Protein AF-A0A1S3DMF4-F1 (afdb_monomer)

Nearest PDB structures (foldseek):
  1wjm-assembly1_A  TM=9.233E-01  e=9.583E-10  Homo sapiens
  1mph-assembly1_A  TM=9.014E-01  e=2.056E-09  Mus musculus
  2dhj-assembly1_A  TM=8.415E-01  e=3.442E-08  Homo sapiens
  4k2p-assembly4_D  TM=8.324E-01  e=1.564E-06  Homo sapiens
  1cun-assembly1_C  TM=9.665E-01  e=3.630E-03  Gallus gallus

InterPro domains:
  IPR001605 Pleckstrin homology domain, spectrin-type [PR00683] (145-164)
  IPR001605 Pleckstrin homology domain, spectrin-type [PR00683] (165-186)
  IPR001605 Pleckstrin homology domain, spectrin-type [PR00683] (205-222)
  IPR001605 Pleckstrin homology domain, spectrin-type [PR00683] (225-243)
  IPR001849 Pleckstrin homology domain [PS50003] (142-250)
  IPR001849 Pleckstrin homology domain [SM00233] (143-252)
  IPR002017 Spectrin repeat [PF00435] (2-74)
  IPR011993 PH-like domain superfamily [G3DSA:2.30.29.30] (141-251)
  IPR018159 Spectrin/alpha-actinin [cd00176] (1-89)
  IPR041681 Pleckstrin homology domain 9 [PF15410] (146-249)

Radius of gyration: 35.86 Å; Cα contacts (8 Å, |Δi|>4): 291; chains: 1; bounding box: 140×58×84 Å

pLDDT: mean 76.39, std 21.6, range [31.89, 96.94]

Organism: Diaphorina citri (NCBI:txid121845)

Secondary structure (DSSP, 8-state):
--HHHHHHHHHHHHHHHHHHHHHHHHHHHHHHHHHHHHHTT-TTHHHHHHHHHHHHHHHHHHHHHHHHHHHHHHHHHHHHHHHHHHHHHHHS--SSSSSSSTT------------PPP-----------TTS-SS-GGGS---SEEEEEEEEEEEETTTEEPS----EEEEEEEETTEEEEESSHHHHHTT-EEEEEEE-TT-EEEE-TT--SSSSEEEEE-TTS-EEEEE-SSHHHHHHHHHHHHHHHHS-GGGTT--HHHHHHHTS---------------------------

Structure (mmCIF, N/CA/C/O backbone):
data_AF-A0A1S3DMF4-F1
#
_entry.id   AF-A0A1S3DMF4-F1
#
loop_
_atom_site.group_PDB
_atom_site.id
_atom_site.type_symbol
_atom_site.label_atom_id
_atom_site.label_alt_id
_atom_site.label_comp_id
_atom_site.label_asym_id
_atom_site.label_entity_id
_atom_site.label_seq_id
_atom_site.pdbx_PDB_ins_code
_atom_site.Cartn_x
_atom_site.Cartn_y
_atom_site.Cartn_z
_atom_site.occupancy
_atom_site.B_iso_or_equiv
_atom_site.auth_seq_id
_atom_site.auth_comp_id
_atom_site.auth_asym_id
_atom_site.auth_atom_id
_atom_site.pdbx_PDB_model_num
ATOM 1 N N . GLU A 1 1 ? 7.267 -11.189 6.563 1.00 58.62 1 GLU A N 1
ATOM 2 C CA . GLU A 1 1 ? 7.524 -11.509 7.974 1.00 58.62 1 GLU A CA 1
ATOM 3 C C . GLU A 1 1 ? 8.488 -12.679 8.028 1.00 58.62 1 GLU A C 1
ATOM 5 O O . GLU A 1 1 ? 8.336 -13.618 7.250 1.00 58.62 1 GLU A O 1
ATOM 10 N N . THR A 1 2 ? 9.537 -12.578 8.835 1.00 81.56 2 THR A N 1
ATOM 11 C CA . THR A 1 2 ? 10.465 -13.693 9.081 1.00 81.56 2 THR A CA 1
ATOM 12 C C . THR A 1 2 ? 9.950 -14.567 10.231 1.00 81.56 2 THR A C 1
ATOM 14 O O . THR A 1 2 ? 9.180 -14.096 11.065 1.00 81.56 2 THR A O 1
ATOM 17 N N . VAL A 1 3 ? 10.365 -15.840 10.301 1.00 84.31 3 VAL A N 1
ATOM 18 C CA . VAL A 1 3 ? 9.982 -16.746 11.410 1.00 84.31 3 VAL A CA 1
ATOM 19 C C . VAL A 1 3 ? 10.318 -16.126 12.772 1.00 84.31 3 VAL A C 1
ATOM 21 O O . VAL A 1 3 ? 9.531 -16.239 13.708 1.00 84.31 3 VAL A O 1
ATOM 24 N N . ASP A 1 4 ? 11.442 -15.413 12.864 1.00 85.94 4 ASP A N 1
ATOM 25 C CA . ASP A 1 4 ? 11.886 -14.752 14.093 1.00 85.94 4 ASP A CA 1
ATOM 26 C C . ASP A 1 4 ? 10.975 -13.579 14.491 1.00 85.94 4 ASP A C 1
ATOM 28 O O . ASP A 1 4 ? 10.653 -13.412 15.668 1.00 85.94 4 ASP A O 1
ATOM 32 N N . GLU A 1 5 ? 10.508 -12.783 13.523 1.00 88.06 5 GLU A N 1
ATOM 33 C CA . GLU A 1 5 ? 9.544 -11.701 13.765 1.00 88.06 5 GLU A CA 1
ATOM 34 C C . GLU A 1 5 ? 8.220 -12.246 14.309 1.00 88.06 5 GLU A C 1
ATOM 36 O O . GLU A 1 5 ? 7.732 -11.757 15.330 1.00 88.06 5 GLU A O 1
ATOM 41 N N . VAL A 1 6 ? 7.669 -13.287 13.675 1.00 89.81 6 VAL A N 1
ATOM 42 C CA . VAL A 1 6 ? 6.402 -13.895 14.107 1.00 89.81 6 VAL A CA 1
ATOM 43 C C . VAL A 1 6 ? 6.566 -14.599 15.456 1.00 89.81 6 VAL A C 1
ATOM 45 O O . VAL A 1 6 ? 5.730 -14.428 16.340 1.00 89.81 6 VAL A O 1
ATOM 48 N N . SER A 1 7 ? 7.682 -15.299 15.682 1.00 88.25 7 SER A N 1
ATOM 49 C CA . SER A 1 7 ? 7.980 -15.928 16.975 1.00 88.25 7 SER A CA 1
ATOM 50 C C . SER A 1 7 ? 8.063 -14.907 18.113 1.00 88.25 7 SER A C 1
ATOM 52 O O . SER A 1 7 ? 7.559 -15.153 19.209 1.00 88.25 7 SER A O 1
ATOM 54 N N . ASN A 1 8 ? 8.643 -13.730 17.865 1.00 93.62 8 ASN A N 1
ATOM 55 C CA . ASN A 1 8 ? 8.680 -12.659 18.859 1.00 93.62 8 ASN A CA 1
ATOM 56 C C . ASN A 1 8 ? 7.278 -12.121 19.184 1.00 93.62 8 ASN A C 1
ATOM 58 O O . ASN A 1 8 ? 7.008 -11.773 20.334 1.00 93.62 8 ASN A O 1
ATOM 62 N N . LEU A 1 9 ? 6.379 -12.053 18.198 1.00 92.81 9 LEU A N 1
ATOM 63 C CA . LEU A 1 9 ? 4.985 -11.663 18.425 1.00 92.81 9 LEU A CA 1
ATOM 64 C C . LEU A 1 9 ? 4.213 -12.722 19.220 1.00 92.81 9 LEU A C 1
ATOM 66 O O . LEU A 1 9 ? 3.461 -12.349 20.121 1.00 92.81 9 LEU A O 1
ATOM 70 N N . VAL A 1 10 ? 4.439 -14.008 18.936 1.00 92.94 10 VAL A N 1
ATOM 71 C CA . VAL A 1 10 ? 3.883 -15.134 19.706 1.00 92.94 10 VAL A CA 1
ATOM 72 C C . VAL A 1 10 ? 4.320 -15.041 21.167 1.00 92.94 10 VAL A C 1
ATOM 74 O O . VAL A 1 10 ? 3.469 -14.999 22.048 1.00 92.94 10 VAL A O 1
ATOM 77 N N . LYS A 1 11 ? 5.621 -14.878 21.437 1.00 94.06 11 LYS A N 1
ATOM 78 C CA . LYS A 1 11 ? 6.144 -14.745 22.810 1.00 94.06 11 LYS A CA 1
ATOM 79 C C . LYS A 1 11 ? 5.530 -13.570 23.569 1.00 94.06 11 LYS A C 1
ATOM 81 O O . LYS A 1 11 ? 5.104 -13.731 24.707 1.00 94.06 11 LYS A O 1
ATOM 86 N N . LYS A 1 12 ? 5.421 -12.398 22.934 1.00 95.12 12 LYS A N 1
ATOM 87 C CA . LYS A 1 12 ? 4.755 -11.230 23.543 1.00 95.12 12 LYS A CA 1
ATOM 88 C C . LYS A 1 12 ? 3.285 -11.507 23.865 1.00 95.12 12 LYS A C 1
ATOM 90 O O . LYS A 1 12 ? 2.777 -11.028 24.874 1.00 95.12 12 LYS A O 1
ATOM 95 N N . HIS A 1 13 ? 2.592 -12.254 23.004 1.00 95.81 13 HIS A N 1
ATOM 96 C CA . HIS A 1 13 ? 1.205 -12.651 23.248 1.00 95.81 13 HIS A CA 1
ATOM 97 C C . HIS A 1 13 ? 1.101 -13.657 24.400 1.00 95.81 13 HIS A C 1
ATOM 99 O O . HIS A 1 13 ? 0.241 -13.497 25.255 1.00 95.81 13 HIS A O 1
ATOM 105 N N . GLU A 1 14 ? 2.014 -14.623 24.501 1.00 94.19 14 GLU A N 1
ATOM 106 C CA . GLU A 1 14 ? 2.084 -15.553 25.640 1.00 94.19 14 GLU A CA 1
ATOM 107 C C . GLU A 1 14 ? 2.363 -14.838 26.971 1.00 94.19 14 GLU A C 1
ATOM 109 O O . GLU A 1 14 ? 1.768 -15.169 27.996 1.00 94.19 14 GLU A O 1
ATOM 114 N N . GLU A 1 15 ? 3.256 -13.845 26.977 1.00 94.81 15 GLU A N 1
ATOM 115 C CA . GLU A 1 15 ? 3.511 -12.995 28.148 1.00 94.81 15 GLU A CA 1
ATOM 116 C C . GLU A 1 15 ? 2.248 -12.235 28.569 1.00 94.81 15 GLU A C 1
ATOM 118 O O . GLU A 1 15 ? 1.918 -12.180 29.757 1.00 94.81 15 GLU A O 1
ATOM 123 N N . PHE A 1 16 ? 1.501 -11.708 27.597 1.00 95.44 16 PHE A N 1
ATOM 124 C CA . PHE A 1 16 ? 0.211 -11.076 27.845 1.00 95.44 16 PHE A CA 1
ATOM 125 C C . PHE A 1 16 ? -0.833 -12.069 28.381 1.00 95.44 16 PHE A C 1
ATOM 127 O O . PHE A 1 16 ? -1.536 -11.738 29.333 1.00 95.44 16 PHE A O 1
ATOM 134 N N . GLU A 1 17 ? -0.914 -13.292 27.846 1.00 94.00 17 GLU A N 1
ATOM 135 C CA . GLU A 1 17 ? -1.825 -14.336 28.346 1.00 94.00 17 GLU A CA 1
ATOM 136 C C . GLU A 1 17 ? -1.496 -14.737 29.789 1.00 94.00 17 GLU A C 1
ATOM 138 O O . GLU A 1 17 ? -2.406 -14.903 30.602 1.00 94.00 17 GLU A O 1
ATOM 143 N N . LYS A 1 18 ? -0.209 -14.827 30.148 1.00 94.06 18 LYS A N 1
ATOM 144 C CA . LYS A 1 18 ? 0.215 -15.068 31.536 1.00 94.06 18 LYS A CA 1
ATOM 145 C C . LYS A 1 18 ? -0.213 -13.930 32.451 1.00 94.06 18 LYS A C 1
ATOM 147 O O . LYS A 1 18 ? -0.769 -14.184 33.517 1.00 94.06 18 LYS A O 1
ATOM 152 N N . LEU A 1 19 ? -0.007 -12.681 32.031 1.00 93.44 19 LEU A N 1
ATOM 153 C CA . LEU A 1 19 ? -0.466 -11.524 32.797 1.00 93.44 19 LEU A CA 1
ATOM 154 C C . LEU A 1 19 ? -1.993 -11.541 32.956 1.00 9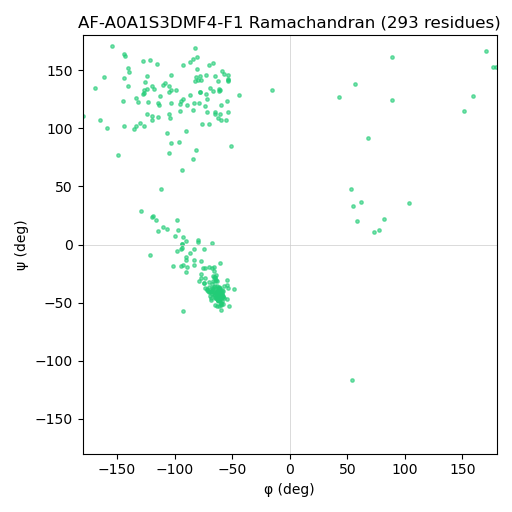3.44 19 LEU A C 1
ATOM 156 O O . LEU A 1 19 ? -2.497 -11.321 34.058 1.00 9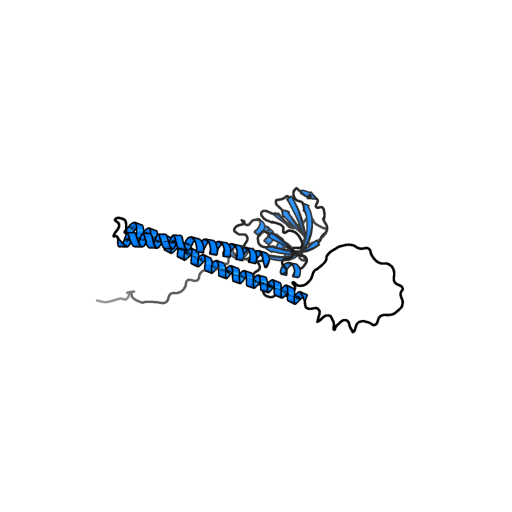3.44 19 LEU A O 1
ATOM 160 N N . LEU A 1 20 ? -2.726 -11.870 31.889 1.00 93.56 20 LEU A N 1
ATOM 161 C CA . LEU A 1 20 ? -4.177 -12.013 31.929 1.00 93.56 20 LEU A CA 1
ATOM 162 C C . LEU A 1 20 ? -4.582 -13.081 32.951 1.00 93.56 20 LEU A C 1
ATOM 164 O O . LEU A 1 20 ? -5.411 -12.791 33.810 1.00 93.56 20 LEU A O 1
ATOM 168 N N . ALA A 1 21 ? -3.956 -14.260 32.923 1.00 90.88 21 ALA A N 1
ATOM 169 C CA . ALA A 1 21 ? -4.215 -15.340 33.872 1.00 90.88 21 ALA A CA 1
ATOM 170 C C . ALA A 1 21 ? -3.954 -14.916 35.328 1.00 90.88 21 ALA A C 1
ATOM 172 O O . ALA A 1 21 ? -4.808 -15.134 36.180 1.00 90.88 21 ALA A O 1
ATOM 173 N N . THR A 1 22 ? -2.849 -14.217 35.616 1.00 92.12 22 THR A N 1
ATOM 174 C CA . THR A 1 22 ? -2.570 -13.729 36.986 1.00 92.12 22 THR A CA 1
ATOM 175 C C . THR A 1 22 ? -3.588 -12.705 37.491 1.00 92.12 22 THR A C 1
ATOM 177 O O . THR A 1 22 ? -3.799 -12.565 38.692 1.00 92.12 22 THR A O 1
ATOM 180 N N . GLN A 1 23 ? -4.239 -11.966 36.590 1.00 91.75 23 GLN A N 1
ATOM 181 C CA . GLN A 1 23 ? -5.300 -11.028 36.957 1.00 91.75 23 GLN A CA 1
ATOM 182 C C . GLN A 1 23 ? -6.664 -11.707 37.123 1.00 91.75 23 GLN A C 1
ATOM 184 O O . GLN A 1 23 ? -7.580 -11.084 37.656 1.00 91.75 23 GLN A O 1
ATOM 189 N N . GLU A 1 24 ? -6.820 -12.953 36.672 1.00 91.38 24 GLU A N 1
ATOM 190 C CA . GLU A 1 24 ? -8.101 -13.659 36.690 1.00 91.38 24 GLU A CA 1
ATOM 191 C C . GLU A 1 24 ? -8.600 -13.894 38.116 1.00 91.38 24 GLU A C 1
ATOM 193 O O . GLU A 1 24 ? -9.764 -13.638 38.404 1.00 91.38 24 GLU A O 1
ATOM 198 N N . GLU A 1 25 ? -7.703 -14.261 39.030 1.00 91.19 25 GLU A N 1
ATOM 199 C CA . GLU A 1 25 ? -8.026 -14.458 40.447 1.00 91.19 25 GLU A CA 1
ATOM 200 C C . GLU A 1 25 ? -8.637 -13.199 41.079 1.00 91.19 25 GLU A C 1
ATOM 202 O O . GLU A 1 25 ? -9.560 -13.288 41.884 1.00 91.19 25 GLU A O 1
ATOM 207 N N . LYS A 1 26 ? -8.188 -12.005 40.665 1.00 92.69 26 LYS A N 1
ATOM 208 C CA . LYS A 1 26 ? -8.737 -10.732 41.159 1.00 92.69 26 LYS A CA 1
ATOM 209 C C . LYS A 1 26 ? -10.155 -10.482 40.654 1.00 92.69 26 LYS A C 1
ATOM 211 O O . LYS A 1 26 ? -10.967 -9.926 41.388 1.00 92.69 26 LYS A O 1
ATOM 216 N N . VAL A 1 27 ? -10.448 -10.871 39.412 1.00 92.94 27 VAL A N 1
ATOM 217 C CA . VAL A 1 27 ? -11.796 -10.751 38.836 1.00 92.94 27 VAL A CA 1
ATOM 218 C C . VAL A 1 27 ? -12.744 -11.743 39.506 1.00 92.94 27 VAL A C 1
ATOM 220 O O . VAL A 1 27 ? -13.853 -11.356 39.855 1.00 92.94 27 VAL A O 1
ATOM 223 N N . ILE A 1 28 ? -12.288 -12.972 39.764 1.00 92.81 28 ILE A N 1
ATOM 224 C CA . ILE A 1 28 ? -13.060 -13.984 40.500 1.00 92.81 28 ILE A CA 1
ATOM 225 C C . ILE A 1 28 ? -13.346 -13.505 41.928 1.00 92.81 28 ILE A C 1
ATOM 227 O O . ILE A 1 28 ? -14.494 -13.512 42.354 1.00 92.81 28 ILE A O 1
ATOM 231 N N . ALA A 1 29 ? -12.341 -12.999 42.647 1.00 93.19 29 ALA A N 1
ATOM 232 C CA . ALA A 1 29 ? -12.537 -12.470 43.997 1.00 93.19 29 ALA A CA 1
ATOM 233 C C . ALA A 1 29 ? -13.515 -11.280 44.027 1.00 93.19 29 ALA A C 1
ATOM 235 O O . ALA A 1 29 ? -14.339 -11.170 44.937 1.00 93.19 29 ALA A O 1
ATOM 236 N N . LEU A 1 30 ? -13.453 -10.396 43.022 1.00 93.12 30 LEU A N 1
ATOM 237 C CA . LEU A 1 30 ? -14.414 -9.302 42.864 1.00 93.12 30 LEU A CA 1
ATOM 238 C C . LEU A 1 30 ? -15.830 -9.834 42.605 1.00 93.12 30 LEU A C 1
ATOM 240 O O . LEU A 1 30 ? -16.784 -9.309 43.178 1.00 93.12 30 LEU A O 1
ATOM 244 N N . GLN A 1 31 ? -15.952 -10.870 41.774 1.00 93.25 31 GLN A N 1
ATOM 245 C CA . GLN A 1 31 ? -17.218 -11.532 41.484 1.00 93.25 31 GLN A CA 1
ATOM 246 C C . GLN A 1 31 ? -17.826 -12.140 42.753 1.00 93.25 31 GLN A C 1
ATOM 248 O O . GLN A 1 31 ? -18.938 -11.780 43.120 1.00 93.25 31 GLN A O 1
ATOM 253 N N . GLU A 1 32 ? -17.064 -12.952 43.489 1.00 94.19 32 GLU A N 1
ATOM 254 C CA . GLU A 1 32 ? -17.514 -13.568 44.742 1.00 94.19 32 GLU A CA 1
ATOM 255 C C . GLU A 1 32 ? -17.919 -12.532 45.798 1.00 94.19 32 GLU A C 1
ATOM 257 O O . GLU A 1 32 ? -18.876 -12.731 46.549 1.00 94.19 32 GLU A O 1
ATOM 262 N N . HIS A 1 33 ? -17.183 -11.422 45.890 1.00 92.88 33 HIS A N 1
ATOM 263 C CA . HIS A 1 33 ? -17.526 -10.335 46.801 1.00 92.88 33 HIS A CA 1
ATOM 264 C C . HIS A 1 33 ? -18.822 -9.630 46.378 1.00 92.88 33 HIS A C 1
ATOM 266 O O . HIS A 1 33 ? -19.674 -9.350 47.222 1.00 92.88 33 HIS A O 1
ATOM 272 N N . GLY A 1 34 ? -18.996 -9.376 45.079 1.00 92.50 34 GLY A N 1
ATOM 273 C CA . GLY A 1 34 ? -20.235 -8.831 44.530 1.00 92.50 34 GLY A CA 1
ATOM 274 C C . GLY A 1 34 ? -21.432 -9.743 44.786 1.00 92.50 34 GLY A C 1
ATOM 275 O O . GLY A 1 34 ? -22.449 -9.279 45.296 1.00 92.50 34 GLY A O 1
ATOM 276 N N . ASP A 1 35 ? -21.284 -11.042 44.542 1.00 92.69 35 ASP A N 1
ATOM 277 C CA . ASP A 1 35 ? -22.336 -12.039 44.752 1.00 92.69 35 ASP A CA 1
ATOM 278 C C . ASP A 1 35 ? -22.750 -12.138 46.230 1.00 92.69 35 ASP A C 1
ATOM 280 O O . ASP A 1 35 ? -23.939 -12.235 46.540 1.00 92.69 35 ASP A O 1
ATOM 284 N N . LYS A 1 36 ? -21.797 -12.018 47.167 1.00 93.88 36 LYS A N 1
ATOM 285 C CA . LYS A 1 36 ? -22.094 -11.940 48.610 1.00 93.88 36 LYS A CA 1
ATOM 286 C C . LYS A 1 36 ? -22.936 -10.712 48.963 1.00 93.88 36 LYS A C 1
ATOM 288 O O . LYS A 1 36 ? -23.886 -10.840 49.732 1.00 93.88 36 LYS A O 1
ATOM 293 N N . LEU A 1 37 ? -22.618 -9.541 48.406 1.00 91.81 37 LEU A N 1
ATOM 294 C CA . LEU A 1 37 ? -23.396 -8.315 48.639 1.00 91.81 37 LEU A CA 1
ATOM 295 C C . LEU A 1 37 ? -24.814 -8.420 48.063 1.00 91.81 37 LEU A C 1
ATOM 297 O O . LEU A 1 37 ? -25.768 -7.946 48.682 1.00 91.81 37 LEU A O 1
ATOM 301 N N . LEU A 1 38 ? -24.962 -9.078 46.910 1.00 90.75 38 LEU A N 1
ATOM 302 C CA . LEU A 1 38 ? -26.267 -9.352 46.310 1.00 90.75 38 LEU A CA 1
ATOM 303 C C . LEU A 1 38 ? -27.092 -10.315 47.176 1.00 90.75 38 LEU A C 1
ATOM 305 O O . LEU A 1 38 ? -28.266 -10.053 47.430 1.00 90.75 38 LEU A O 1
ATOM 309 N N . ALA A 1 39 ? -26.477 -11.378 47.704 1.00 91.62 39 ALA A N 1
ATOM 310 C CA . ALA A 1 39 ? -27.141 -12.327 48.599 1.00 91.62 39 ALA A CA 1
ATOM 311 C C . ALA A 1 39 ? -27.585 -11.692 49.933 1.00 91.62 39 ALA A C 1
ATOM 313 O O . ALA A 1 39 ? -28.600 -12.086 50.504 1.00 91.62 39 ALA A O 1
ATOM 314 N N . GLN A 1 40 ? -26.854 -10.683 50.417 1.00 93.06 40 GLN A N 1
ATOM 315 C CA . GLN A 1 40 ? -27.186 -9.927 51.631 1.00 93.06 40 GLN A CA 1
ATOM 316 C C . GLN A 1 40 ? -28.272 -8.855 51.416 1.00 93.06 40 GLN A C 1
ATOM 318 O O . GLN A 1 40 ? -28.589 -8.128 52.354 1.00 93.06 40 GLN A O 1
ATOM 323 N N . ASN A 1 41 ? -28.863 -8.756 50.215 1.00 87.81 41 ASN A N 1
ATOM 324 C CA . ASN A 1 41 ? -29.836 -7.721 49.842 1.00 87.81 41 ASN A CA 1
ATOM 325 C C . ASN A 1 41 ? -29.324 -6.295 50.113 1.00 87.81 41 ASN A C 1
ATOM 327 O O . ASN A 1 41 ? -30.027 -5.460 50.685 1.00 87.81 41 ASN A O 1
ATOM 331 N N . HIS A 1 42 ? -28.089 -5.998 49.693 1.00 87.75 42 HIS A N 1
ATOM 332 C CA . HIS A 1 42 ? -27.519 -4.656 49.815 1.00 87.75 42 HIS A CA 1
ATOM 333 C C . HIS A 1 42 ? -28.440 -3.596 49.177 1.00 87.75 42 HIS A C 1
ATOM 335 O O . HIS A 1 42 ? -29.026 -3.834 48.117 1.00 87.75 42 HIS A O 1
ATOM 341 N N . PHE A 1 43 ? -28.541 -2.405 49.777 1.00 90.50 43 PHE A N 1
ATOM 342 C CA . PHE A 1 43 ? -29.425 -1.321 49.307 1.00 90.50 43 PHE A CA 1
ATOM 343 C C . PHE A 1 43 ? -29.188 -0.962 47.827 1.00 90.50 43 PHE A C 1
ATOM 345 O O . PHE A 1 43 ? -30.120 -0.694 47.074 1.00 90.50 43 PHE A O 1
ATOM 352 N N . GLU A 1 44 ? -27.931 -1.052 47.386 1.00 91.56 44 GLU A N 1
ATOM 353 C CA . GLU A 1 44 ? -27.509 -0.780 46.007 1.00 91.56 44 GLU A CA 1
ATOM 354 C C . GLU A 1 44 ? -27.361 -2.037 45.131 1.00 91.56 44 GLU A C 1
ATOM 356 O O . GLU A 1 44 ? -26.682 -2.000 44.105 1.00 91.56 44 GLU A O 1
ATOM 361 N N . SER A 1 45 ? -28.000 -3.158 45.490 1.00 91.56 45 SER A N 1
ATOM 362 C CA . SER A 1 45 ? -27.882 -4.440 44.768 1.00 91.56 45 SER A CA 1
ATOM 363 C C . SER A 1 45 ? -28.052 -4.312 43.247 1.00 91.56 45 SER A C 1
ATOM 365 O O . SER A 1 45 ? -27.310 -4.928 42.488 1.00 91.56 45 SER A O 1
ATOM 367 N N . LYS A 1 46 ? -28.971 -3.457 42.770 1.00 89.56 46 LYS A N 1
ATOM 368 C CA . LYS A 1 46 ? -29.167 -3.218 41.325 1.00 89.56 46 LYS A CA 1
ATOM 369 C C . LYS A 1 46 ? -27.925 -2.637 40.641 1.00 89.56 46 LYS A C 1
ATOM 371 O O . LYS A 1 46 ? -27.547 -3.098 39.567 1.00 89.56 46 LYS A O 1
ATOM 376 N N . LEU A 1 47 ? -27.295 -1.636 41.257 1.00 91.88 47 LEU A N 1
ATOM 377 C CA . LEU A 1 47 ? -26.106 -0.983 40.709 1.00 91.88 47 LEU A CA 1
ATOM 378 C C . LEU A 1 47 ? -24.892 -1.917 40.773 1.00 91.88 47 LEU A C 1
ATOM 380 O O . LEU A 1 47 ? -24.125 -1.992 39.813 1.00 91.88 47 LEU A O 1
ATOM 384 N N . ILE A 1 48 ? -24.754 -2.663 41.874 1.00 91.44 48 ILE A N 1
ATOM 385 C CA . ILE A 1 48 ? -23.692 -3.660 42.059 1.00 91.44 48 ILE A CA 1
ATOM 386 C C . ILE A 1 48 ? -23.790 -4.735 40.974 1.00 91.44 48 ILE A C 1
ATOM 388 O O . ILE A 1 48 ? -22.808 -4.968 40.276 1.00 91.44 48 ILE A O 1
ATOM 392 N N . ALA A 1 49 ? -24.973 -5.321 40.764 1.00 91.75 49 ALA A N 1
ATOM 393 C CA . ALA A 1 49 ? -25.191 -6.338 39.734 1.00 91.75 49 ALA A CA 1
ATOM 394 C C . ALA A 1 49 ? -24.870 -5.817 38.325 1.00 91.75 49 ALA A C 1
ATOM 396 O O . ALA A 1 49 ? -24.216 -6.504 37.541 1.00 91.75 49 ALA A O 1
ATOM 397 N N . GLN A 1 50 ? -25.276 -4.582 38.009 1.00 94.25 50 GLN A N 1
ATOM 398 C CA . GLN A 1 50 ? -24.980 -3.972 36.714 1.00 94.25 50 GLN A CA 1
ATOM 399 C C . GLN A 1 50 ? -23.469 -3.822 36.490 1.00 94.25 50 GLN A C 1
ATOM 401 O O . GLN A 1 50 ? -22.966 -4.192 35.430 1.00 94.25 50 GLN A O 1
ATOM 406 N N . ARG A 1 51 ? -22.736 -3.300 37.481 1.00 94.00 51 ARG A N 1
ATOM 407 C CA . ARG A 1 51 ? -21.278 -3.126 37.389 1.00 94.00 51 ARG A CA 1
ATOM 408 C C . ARG A 1 51 ? -20.541 -4.460 37.329 1.00 94.00 51 ARG A C 1
ATOM 410 O O . ARG A 1 51 ? -19.582 -4.574 36.571 1.00 94.00 51 ARG A O 1
ATOM 417 N N . LEU A 1 52 ? -20.999 -5.454 38.087 1.00 93.06 52 LEU A N 1
ATOM 418 C CA . LEU A 1 52 ? -20.440 -6.804 38.080 1.00 93.06 52 LEU A CA 1
ATOM 419 C C . LEU A 1 52 ? -20.544 -7.430 36.685 1.00 93.06 52 LEU A C 1
ATOM 421 O O . LEU A 1 52 ? -19.531 -7.837 36.122 1.00 93.06 52 LEU A O 1
ATOM 425 N N . ASN A 1 53 ? -21.749 -7.421 36.103 1.00 93.44 53 ASN A N 1
ATOM 426 C CA . ASN A 1 53 ? -21.994 -7.947 34.761 1.00 93.44 53 ASN A CA 1
ATOM 427 C C . ASN A 1 53 ? -21.145 -7.226 33.714 1.00 93.44 53 ASN A C 1
ATOM 429 O O . ASN A 1 53 ? -20.510 -7.871 32.893 1.00 93.44 53 ASN A O 1
ATOM 433 N N . GLU A 1 54 ? -21.040 -5.898 33.791 1.00 94.56 54 GLU A N 1
ATOM 434 C CA . GLU A 1 54 ? -20.229 -5.120 32.852 1.00 94.56 54 GLU A CA 1
ATOM 435 C C . GLU A 1 54 ? -18.734 -5.499 32.90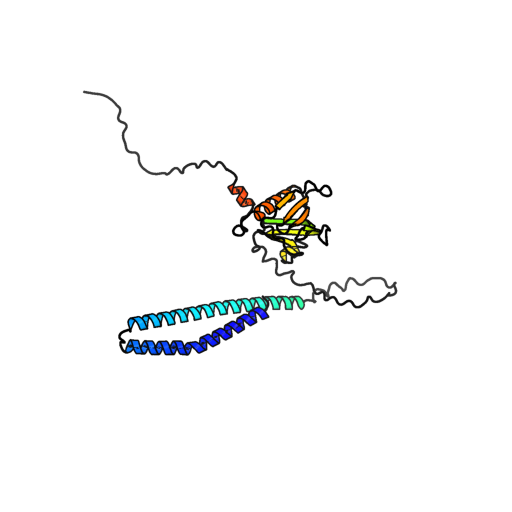7 1.00 94.56 54 GLU A C 1
ATOM 437 O O . GLU A 1 54 ? -18.050 -5.538 31.881 1.00 94.56 54 GLU A O 1
ATOM 442 N N . VAL A 1 55 ? -18.203 -5.783 34.101 1.00 94.25 55 VAL A N 1
ATOM 443 C CA . VAL A 1 55 ? -16.819 -6.252 34.278 1.00 94.25 55 VAL A CA 1
ATOM 444 C C . VAL A 1 55 ? -16.648 -7.668 33.728 1.00 94.25 55 VAL A C 1
ATOM 446 O O . VAL A 1 55 ? -15.669 -7.926 33.023 1.00 94.25 55 VAL A O 1
ATOM 449 N N . ILE A 1 56 ? -17.596 -8.564 34.009 1.00 92.69 56 ILE A N 1
ATOM 450 C CA . ILE A 1 56 ? -17.586 -9.950 33.525 1.00 92.69 56 ILE A CA 1
ATOM 451 C C . ILE A 1 56 ? -17.661 -9.980 31.993 1.00 92.69 56 ILE A C 1
ATOM 453 O O . ILE A 1 56 ? -16.824 -10.617 31.355 1.00 92.69 56 ILE A O 1
ATOM 457 N N . ASP A 1 57 ? -18.576 -9.226 31.389 1.00 94.31 57 ASP A N 1
ATOM 458 C CA . ASP A 1 57 ? -18.762 -9.163 29.938 1.00 94.31 57 ASP A CA 1
ATOM 459 C C . ASP A 1 57 ? -17.505 -8.650 29.233 1.00 94.31 57 ASP A C 1
ATOM 461 O O . ASP A 1 57 ? -17.005 -9.275 28.292 1.00 94.31 57 ASP A O 1
ATOM 465 N N . ARG A 1 58 ? -16.918 -7.550 29.729 1.00 94.38 58 ARG A N 1
ATOM 466 C CA . ARG A 1 58 ? -15.631 -7.050 29.216 1.00 94.38 58 ARG A CA 1
ATOM 467 C C . ARG A 1 58 ? -14.536 -8.101 29.343 1.00 94.38 58 ARG A C 1
ATOM 469 O O . ARG A 1 58 ? -13.718 -8.249 28.435 1.00 94.38 58 ARG A O 1
ATOM 476 N N . ARG A 1 59 ? -14.504 -8.846 30.451 1.00 92.94 59 ARG A N 1
ATOM 477 C CA . ARG A 1 59 ? -13.506 -9.897 30.667 1.00 92.94 59 ARG A CA 1
ATOM 478 C C . ARG A 1 59 ? -13.667 -11.042 29.670 1.00 92.94 59 ARG A C 1
ATOM 480 O O . ARG A 1 59 ? -12.668 -11.504 29.117 1.00 92.94 59 ARG A O 1
ATOM 487 N N . VAL A 1 60 ? -14.900 -11.462 29.398 1.00 93.06 60 VAL A N 1
ATOM 488 C CA . VAL A 1 60 ? -15.218 -12.477 28.385 1.00 93.06 60 VAL A CA 1
ATOM 489 C C . VAL A 1 60 ? -14.778 -12.011 26.997 1.00 93.06 60 VAL A C 1
ATOM 491 O O . VAL A 1 60 ? -14.102 -12.762 26.293 1.00 93.06 60 VAL A O 1
ATOM 494 N N . GLN A 1 61 ? -15.066 -10.761 26.626 1.00 94.81 61 GLN A N 1
ATOM 495 C CA . GLN A 1 61 ? -14.631 -10.189 25.346 1.00 94.81 61 GLN A CA 1
ATOM 496 C C . GLN A 1 61 ? -13.105 -10.180 25.207 1.00 94.81 61 GLN A C 1
ATOM 498 O O . GLN A 1 61 ? -12.576 -10.598 24.177 1.00 94.81 61 GLN A O 1
ATOM 503 N N . VAL A 1 62 ? -12.374 -9.765 26.249 1.00 95.00 62 VAL A N 1
ATOM 504 C CA . VAL A 1 62 ? -10.902 -9.791 26.240 1.00 95.00 62 VAL A CA 1
ATOM 505 C C . VAL A 1 62 ? -10.384 -11.214 26.028 1.00 95.00 62 VAL A C 1
ATOM 507 O O . VAL A 1 62 ? -9.499 -11.413 25.197 1.00 95.00 62 VAL A O 1
ATOM 510 N N . LYS A 1 63 ? -10.957 -12.220 26.705 1.00 93.25 63 LYS A N 1
ATOM 511 C CA . LYS A 1 63 ? -10.580 -13.630 26.503 1.00 93.25 63 LYS A CA 1
ATOM 512 C C . LYS A 1 63 ? -10.840 -14.096 25.069 1.00 93.25 63 LYS A C 1
ATOM 514 O O . LYS A 1 63 ? -9.966 -14.719 24.473 1.00 93.25 63 LYS A O 1
ATOM 519 N N . GLN A 1 64 ? -11.993 -13.760 24.490 1.00 94.38 64 GLN A N 1
ATOM 520 C CA . GLN A 1 64 ? -12.312 -14.106 23.099 1.00 94.38 64 GLN A CA 1
ATOM 521 C C . GLN A 1 64 ? -11.315 -13.480 22.115 1.00 94.38 64 GLN A C 1
ATOM 523 O O . GLN A 1 64 ? -10.800 -14.167 21.233 1.00 94.38 64 GLN A O 1
ATOM 528 N N . LEU A 1 65 ? -10.974 -12.201 22.299 1.00 94.50 65 LEU A N 1
ATOM 529 C CA . LEU A 1 65 ? -9.975 -11.519 21.474 1.00 94.50 65 LEU A CA 1
ATOM 530 C C . LEU A 1 65 ? -8.582 -12.149 21.606 1.00 94.50 65 LEU A C 1
ATOM 532 O O . LEU A 1 65 ? -7.859 -12.225 20.612 1.00 94.50 65 LEU A O 1
ATOM 536 N N . CYS A 1 66 ? -8.214 -12.637 22.796 1.00 94.06 66 CYS A N 1
ATOM 537 C CA . CYS A 1 66 ? -6.958 -13.364 22.992 1.00 94.06 66 CYS A CA 1
ATOM 538 C C . CYS A 1 66 ? -6.921 -14.658 22.185 1.00 94.06 66 CYS A C 1
ATOM 540 O O . CYS A 1 66 ? -5.934 -14.901 21.497 1.00 94.06 66 CYS A O 1
ATOM 542 N N . VAL A 1 67 ? -8.005 -15.441 22.208 1.00 94.75 67 VAL A N 1
ATOM 543 C CA . VAL A 1 67 ? -8.115 -16.693 21.441 1.00 94.75 67 VAL A CA 1
ATOM 544 C C . VAL A 1 67 ? -7.987 -16.427 19.943 1.00 94.75 67 VAL A C 1
ATOM 546 O O . VAL A 1 67 ? -7.177 -17.065 19.275 1.00 94.75 67 VAL A O 1
ATOM 549 N N . VAL A 1 68 ? -8.721 -15.441 19.419 1.00 95.44 68 VAL A N 1
ATOM 550 C CA . VAL A 1 68 ? -8.653 -15.074 17.993 1.00 95.44 68 VAL A CA 1
ATOM 551 C C . VAL A 1 68 ? -7.250 -14.597 17.618 1.00 95.44 68 VAL A C 1
ATOM 553 O O . VAL A 1 68 ? -6.720 -14.962 16.568 1.00 95.44 68 VAL A O 1
ATOM 556 N N . ARG A 1 69 ? -6.622 -13.777 18.467 1.00 95.69 69 ARG A N 1
ATOM 557 C CA . ARG A 1 69 ? -5.261 -13.291 18.228 1.00 95.69 69 ARG A CA 1
ATOM 558 C C . ARG A 1 69 ? -4.240 -14.427 18.254 1.00 95.69 69 ARG A C 1
ATOM 560 O O . ARG A 1 69 ? -3.360 -14.432 17.400 1.00 95.69 69 ARG A O 1
ATOM 567 N N . LYS A 1 70 ? -4.372 -15.374 19.184 1.00 94.38 70 LYS A N 1
ATOM 568 C CA . LYS A 1 70 ? -3.520 -16.562 19.283 1.00 94.38 70 LYS A CA 1
ATOM 569 C C . LYS A 1 70 ? -3.603 -17.411 18.020 1.00 94.38 70 LYS A C 1
ATOM 571 O O . LYS A 1 70 ? -2.575 -17.646 17.405 1.00 94.38 70 LYS A O 1
ATOM 576 N N . GLN A 1 71 ? -4.815 -17.739 17.571 1.00 95.31 71 GLN A N 1
ATOM 577 C CA . GLN A 1 71 ? -5.031 -18.484 16.325 1.00 95.31 71 GLN A CA 1
ATOM 578 C C . GLN A 1 71 ? -4.359 -17.800 15.128 1.00 95.31 71 GLN A C 1
ATOM 580 O O . GLN A 1 71 ? -3.610 -18.431 14.394 1.00 95.31 71 GLN A O 1
ATOM 585 N N . ARG A 1 72 ? -4.531 -16.479 14.982 1.00 94.12 72 ARG A N 1
ATOM 586 C CA . ARG A 1 72 ? -3.875 -15.720 13.904 1.00 94.12 72 ARG A CA 1
ATOM 587 C C . ARG A 1 72 ? -2.348 -15.758 13.983 1.00 94.12 72 ARG A C 1
ATOM 589 O O . ARG A 1 72 ? -1.691 -15.751 12.946 1.00 94.12 72 ARG A O 1
ATOM 596 N N . LEU A 1 73 ? -1.784 -15.733 15.189 1.00 92.75 73 LEU A N 1
ATOM 597 C CA . LEU A 1 73 ? -0.338 -15.814 15.392 1.00 92.75 73 LEU A CA 1
ATOM 598 C C . LEU A 1 73 ? 0.193 -17.223 15.106 1.00 92.75 73 LEU A C 1
ATOM 600 O O . LEU A 1 73 ? 1.257 -17.337 14.503 1.00 92.75 73 LEU A O 1
ATOM 604 N N . ASP A 1 74 ? -0.553 -18.263 15.473 1.00 90.00 74 ASP A N 1
ATOM 605 C CA . ASP A 1 74 ? -0.221 -19.657 15.173 1.00 90.00 74 ASP A CA 1
ATOM 606 C C . ASP A 1 74 ? -0.259 -19.916 13.658 1.00 90.00 74 ASP A C 1
ATOM 608 O O . ASP A 1 74 ? 0.696 -20.462 13.105 1.00 90.00 74 ASP A O 1
ATOM 612 N N . ASP A 1 75 ? -1.295 -19.432 12.964 1.00 92.12 75 ASP A N 1
ATOM 613 C CA . ASP A 1 75 ? -1.413 -19.512 11.502 1.00 92.12 75 ASP A CA 1
ATOM 614 C C . ASP A 1 75 ? -0.262 -18.773 10.804 1.00 92.12 75 ASP A C 1
ATOM 616 O O . ASP A 1 75 ? 0.369 -19.296 9.879 1.00 92.12 75 ASP A O 1
ATOM 620 N N . ALA A 1 76 ? 0.057 -17.559 11.269 1.00 91.75 76 ALA A N 1
ATOM 621 C CA . ALA A 1 76 ? 1.175 -16.779 10.746 1.00 91.75 76 ALA A CA 1
ATOM 622 C C . ALA A 1 76 ? 2.520 -17.480 10.990 1.00 91.75 76 ALA A C 1
ATOM 624 O O . ALA A 1 76 ? 3.395 -17.464 10.119 1.00 91.75 76 ALA A O 1
ATOM 625 N N . LEU A 1 77 ? 2.693 -18.116 12.153 1.00 90.06 77 LEU A N 1
ATOM 626 C CA . LEU A 1 77 ? 3.914 -18.837 12.497 1.00 90.06 77 LEU A CA 1
ATOM 627 C C . LEU A 1 77 ? 4.068 -20.082 11.624 1.00 90.06 77 LEU A C 1
ATOM 629 O O . LEU A 1 77 ? 5.148 -20.303 11.076 1.00 90.06 77 LEU A O 1
ATOM 633 N N . LEU A 1 78 ? 2.994 -20.855 11.455 1.00 90.12 78 LEU A N 1
ATOM 634 C CA . LEU A 1 78 ? 2.965 -22.035 10.597 1.00 90.12 78 LEU A CA 1
ATOM 635 C C . LEU A 1 78 ? 3.295 -21.664 9.150 1.00 90.12 78 LEU A C 1
ATOM 637 O O . LEU A 1 78 ? 4.134 -22.306 8.517 1.00 90.12 78 LEU A O 1
ATOM 641 N N . TYR A 1 79 ? 2.700 -20.585 8.642 1.00 89.38 79 TYR A N 1
ATOM 642 C CA . TYR A 1 79 ? 2.999 -20.081 7.307 1.00 89.38 79 TYR A CA 1
ATOM 643 C C . TYR A 1 79 ? 4.465 -19.645 7.173 1.00 89.38 79 TYR A C 1
ATOM 645 O O . TYR A 1 79 ? 5.144 -20.023 6.217 1.00 89.38 79 TYR A O 1
ATOM 653 N N . ALA A 1 80 ? 4.994 -18.892 8.141 1.00 88.50 80 ALA A N 1
ATOM 654 C CA . ALA A 1 80 ? 6.388 -18.462 8.122 1.00 88.50 80 ALA A CA 1
ATOM 655 C C . ALA A 1 80 ? 7.361 -19.656 8.166 1.00 88.50 80 ALA A C 1
ATOM 657 O O . ALA A 1 80 ? 8.364 -19.660 7.444 1.00 88.50 80 ALA A O 1
ATOM 658 N N . GLN A 1 81 ? 7.062 -20.679 8.975 1.00 85.94 81 GLN A N 1
ATOM 659 C CA . GLN A 1 81 ? 7.829 -21.926 9.042 1.00 85.94 81 GLN A CA 1
ATOM 660 C C . GLN A 1 81 ? 7.771 -22.684 7.717 1.00 85.94 81 GLN A C 1
ATOM 662 O O . GLN A 1 81 ? 8.814 -23.044 7.185 1.00 85.94 81 GLN A O 1
ATOM 667 N N . PHE A 1 82 ? 6.588 -22.828 7.123 1.00 86.88 82 PHE A N 1
ATOM 668 C CA . PHE A 1 82 ? 6.420 -23.460 5.817 1.00 86.88 82 PHE A CA 1
ATOM 669 C C . PHE A 1 82 ? 7.241 -22.762 4.722 1.00 86.88 82 PHE A C 1
ATOM 671 O O . PHE A 1 82 ? 7.937 -23.412 3.943 1.00 86.88 82 PHE A O 1
ATOM 678 N N . VAL A 1 83 ? 7.233 -21.425 4.693 1.00 84.38 83 VAL A N 1
ATOM 679 C CA . VAL A 1 83 ? 8.044 -20.639 3.749 1.00 84.38 83 VAL A CA 1
ATOM 680 C C . VAL A 1 83 ? 9.543 -20.870 3.967 1.00 84.38 83 VAL A C 1
ATOM 682 O O . VAL A 1 83 ? 10.293 -21.004 2.994 1.00 84.38 83 VAL A O 1
ATOM 685 N N . ARG A 1 84 ? 9.995 -20.939 5.225 1.00 85.81 84 ARG A N 1
ATOM 686 C CA . ARG A 1 84 ? 11.386 -21.277 5.559 1.00 85.81 84 ARG A CA 1
ATOM 687 C C . ARG A 1 84 ? 11.731 -22.694 5.102 1.00 85.81 84 ARG A C 1
ATOM 689 O O . ARG A 1 84 ? 12.760 -22.874 4.460 1.00 85.81 84 ARG A O 1
ATOM 696 N N . ASP A 1 85 ? 10.880 -23.671 5.378 1.00 81.25 85 ASP A N 1
ATOM 697 C CA . ASP A 1 85 ? 11.136 -25.079 5.077 1.00 81.25 85 ASP A CA 1
ATOM 698 C C . ASP A 1 85 ? 11.161 -25.324 3.557 1.00 81.25 85 ASP A C 1
ATOM 700 O O . ASP A 1 85 ? 12.037 -26.028 3.055 1.00 81.25 85 ASP A O 1
ATOM 704 N N . ILE A 1 86 ? 10.302 -24.648 2.779 1.00 77.19 86 ILE A N 1
ATOM 705 C CA . ILE A 1 86 ? 10.414 -24.606 1.309 1.00 77.19 86 ILE A CA 1
ATOM 706 C C . ILE A 1 86 ? 11.766 -24.030 0.884 1.00 77.19 86 ILE A C 1
ATOM 708 O O . ILE A 1 86 ? 12.425 -24.572 -0.012 1.00 77.19 86 ILE A O 1
ATOM 712 N N . ALA A 1 87 ? 12.195 -22.929 1.504 1.00 74.81 87 ALA A N 1
ATOM 713 C CA . ALA A 1 87 ? 13.483 -22.325 1.194 1.00 74.81 87 ALA A CA 1
ATOM 714 C C . ALA A 1 87 ? 14.646 -23.286 1.514 1.00 74.81 87 ALA A C 1
ATOM 716 O O . ALA A 1 87 ? 15.572 -23.397 0.709 1.00 74.81 87 ALA A O 1
ATOM 717 N N . GLU A 1 88 ? 14.583 -24.038 2.614 1.00 74.38 88 GLU A N 1
ATOM 718 C CA . GLU A 1 88 ? 15.577 -25.055 2.974 1.00 74.38 88 GLU A CA 1
ATOM 719 C C . GLU A 1 88 ? 15.562 -26.257 2.021 1.00 74.38 88 GLU A C 1
ATOM 721 O O . GLU A 1 88 ? 16.605 -26.614 1.474 1.00 74.38 88 GLU A O 1
ATOM 726 N N . VAL A 1 89 ? 14.400 -26.832 1.708 1.00 69.12 89 VAL A N 1
ATOM 727 C CA . VAL A 1 89 ? 14.287 -27.953 0.756 1.00 69.12 89 VAL A CA 1
ATOM 728 C C . VAL A 1 89 ? 14.774 -27.550 -0.640 1.00 69.12 89 VAL A C 1
ATOM 730 O O . VAL A 1 89 ? 15.469 -28.318 -1.311 1.00 69.12 89 VAL A O 1
ATOM 733 N N . SER A 1 90 ? 14.484 -26.321 -1.076 1.00 62.66 90 SER A N 1
ATOM 734 C CA . SER A 1 90 ? 14.991 -25.790 -2.348 1.00 62.66 90 SER A CA 1
ATOM 735 C C . SER A 1 90 ? 16.517 -25.625 -2.358 1.00 62.66 90 SER A C 1
ATOM 737 O O . SER A 1 90 ? 17.151 -25.757 -3.405 1.00 62.66 90 SER A O 1
ATOM 739 N N . ARG A 1 91 ? 17.122 -25.412 -1.184 1.00 59.22 91 ARG A N 1
ATOM 740 C CA . ARG A 1 91 ? 18.571 -25.304 -0.991 1.00 59.22 91 ARG A CA 1
ATOM 741 C C . ARG A 1 91 ? 19.266 -26.669 -1.007 1.00 59.22 91 ARG A C 1
ATOM 743 O O . ARG A 1 91 ? 20.418 -26.745 -1.426 1.00 59.22 91 ARG A O 1
ATOM 750 N N . VAL A 1 92 ? 18.572 -27.735 -0.596 1.00 57.41 92 VAL A N 1
ATOM 751 C CA . VAL A 1 92 ? 19.109 -29.109 -0.482 1.00 57.41 92 VAL A CA 1
ATOM 752 C C . VAL A 1 92 ? 18.888 -29.951 -1.756 1.00 57.41 92 VAL A C 1
ATOM 754 O O . VAL A 1 92 ? 19.274 -31.115 -1.805 1.00 57.41 92 VAL A O 1
ATOM 757 N N . ARG A 1 93 ? 18.383 -29.382 -2.864 1.00 44.84 93 ARG A N 1
ATOM 758 C CA . ARG A 1 93 ? 18.392 -30.062 -4.180 1.00 44.84 93 ARG A CA 1
ATOM 759 C C . ARG A 1 93 ? 19.581 -29.664 -5.077 1.00 44.84 93 ARG A C 1
ATOM 761 O O . ARG A 1 93 ? 19.411 -28.851 -5.984 1.00 44.84 93 ARG A O 1
ATOM 768 N N . PRO A 1 94 ? 20.735 -30.351 -4.970 1.00 50.16 94 PRO A N 1
ATOM 769 C CA . PRO A 1 94 ? 21.669 -30.515 -6.078 1.00 50.16 94 PRO A CA 1
ATOM 770 C C . PRO A 1 94 ? 21.724 -31.977 -6.560 1.00 50.16 94 PRO A C 1
ATOM 772 O O . PRO A 1 94 ? 22.805 -32.522 -6.737 1.00 50.16 94 PRO A O 1
ATOM 775 N N . VAL A 1 95 ? 20.579 -32.635 -6.787 1.00 48.59 95 VAL A N 1
ATOM 776 C CA . VAL A 1 95 ? 20.572 -34.015 -7.336 1.00 48.59 95 VAL A CA 1
ATOM 777 C C . VAL A 1 95 ? 20.256 -34.054 -8.841 1.00 48.59 95 VAL A C 1
ATOM 779 O O . VAL A 1 95 ? 20.643 -34.991 -9.528 1.00 48.59 95 VAL A O 1
ATOM 782 N N . ILE A 1 96 ? 19.663 -33.001 -9.421 1.00 47.25 96 ILE A N 1
ATOM 783 C CA . ILE A 1 96 ? 19.313 -32.984 -10.862 1.00 47.25 96 ILE A CA 1
ATOM 784 C C . ILE A 1 96 ? 20.449 -32.422 -11.747 1.00 47.25 96 ILE A C 1
ATOM 786 O O . ILE A 1 96 ? 20.460 -32.615 -12.960 1.00 47.25 96 ILE A O 1
ATOM 790 N N . SER A 1 97 ? 21.468 -31.780 -11.169 1.00 44.88 97 SER A N 1
ATOM 791 C CA . SER A 1 97 ? 22.616 -31.256 -11.928 1.00 44.88 97 SER A CA 1
ATOM 792 C C . SER A 1 97 ? 23.742 -32.273 -12.159 1.00 44.88 97 SER A C 1
ATOM 794 O O . SER A 1 97 ? 24.654 -31.982 -12.935 1.00 44.88 97 SER A O 1
ATOM 796 N N . TYR A 1 98 ? 23.684 -33.465 -11.550 1.00 43.94 98 TYR A N 1
ATOM 797 C CA . TYR A 1 98 ? 24.747 -34.470 -11.684 1.00 43.94 98 TYR A CA 1
ATOM 798 C C . TYR A 1 98 ? 24.638 -35.337 -12.952 1.00 43.94 98 TYR A C 1
ATOM 800 O O . TYR A 1 98 ? 25.637 -35.898 -13.385 1.00 43.94 98 TYR A O 1
ATOM 808 N N . LEU A 1 99 ? 23.477 -35.384 -13.617 1.00 45.06 99 LEU A N 1
ATOM 809 C CA . LEU A 1 99 ? 23.295 -36.199 -14.831 1.00 45.06 99 LEU A CA 1
ATOM 810 C C . LEU A 1 99 ? 23.643 -35.475 -16.142 1.00 45.06 99 LEU A C 1
ATOM 812 O O . LEU A 1 99 ? 23.931 -36.130 -17.133 1.00 45.06 99 LEU A O 1
ATOM 816 N N . LYS A 1 100 ? 23.692 -34.135 -16.165 1.00 44.03 100 LYS A N 1
ATOM 817 C CA . LYS A 1 100 ? 23.985 -33.366 -17.397 1.00 44.03 100 LYS A CA 1
ATOM 818 C C . LYS A 1 100 ? 25.454 -32.980 -17.597 1.00 44.03 100 LYS A C 1
ATOM 820 O O . LYS A 1 100 ? 25.786 -32.390 -18.619 1.00 44.03 100 LYS A O 1
ATOM 825 N N . ARG A 1 101 ? 26.348 -33.275 -16.643 1.00 44.31 101 ARG A N 1
ATOM 826 C CA . ARG A 1 101 ? 27.783 -32.936 -16.762 1.00 44.31 101 ARG A CA 1
ATOM 827 C C . ARG A 1 101 ? 28.640 -34.078 -17.323 1.00 44.31 101 ARG A C 1
ATOM 829 O O . ARG A 1 101 ? 29.725 -33.801 -17.824 1.00 44.31 101 ARG A O 1
ATOM 836 N N . ALA A 1 102 ? 28.159 -35.321 -17.294 1.00 45.88 102 ALA A N 1
ATOM 837 C CA . ALA A 1 102 ? 28.927 -36.473 -17.771 1.00 45.88 102 ALA A CA 1
ATOM 838 C C . ALA A 1 102 ? 29.120 -36.505 -19.304 1.00 45.88 102 ALA A C 1
ATOM 840 O O . ALA A 1 102 ? 30.062 -37.131 -19.775 1.00 45.88 102 ALA A O 1
ATOM 841 N N . GLU A 1 103 ? 28.303 -35.787 -20.085 1.00 47.06 103 GLU A N 1
A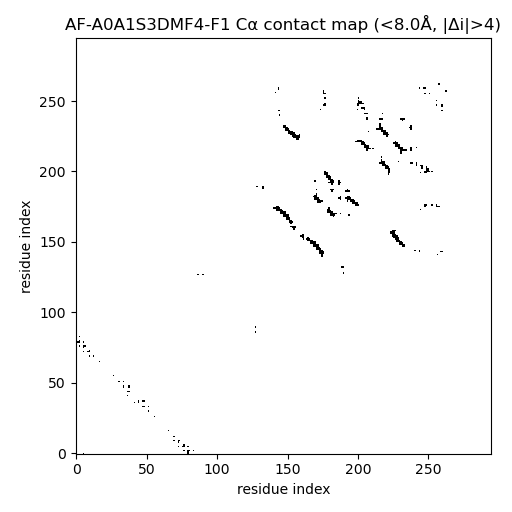TOM 842 C CA . GLU A 1 103 ? 28.343 -35.855 -21.558 1.00 47.06 103 GLU A CA 1
ATOM 843 C C . GLU A 1 103 ? 29.142 -34.731 -22.245 1.00 47.06 103 GLU A C 1
ATOM 845 O O . GLU A 1 103 ? 29.352 -34.781 -23.453 1.00 47.06 103 GLU A O 1
ATOM 850 N N . SER A 1 104 ? 29.641 -33.726 -21.512 1.00 45.16 104 SER A N 1
ATOM 851 C CA . SER A 1 104 ? 30.272 -32.536 -22.121 1.00 45.16 104 SER A CA 1
ATOM 852 C C . SER A 1 104 ? 31.804 -32.471 -21.995 1.00 45.16 104 SER A C 1
ATOM 854 O O . SER A 1 104 ? 32.395 -31.426 -22.268 1.00 45.16 104 SER A O 1
ATOM 856 N N . MET A 1 105 ? 32.481 -33.555 -21.608 1.00 44.03 105 MET A N 1
ATOM 857 C CA . MET A 1 105 ? 33.948 -33.594 -21.557 1.00 44.03 105 MET A CA 1
ATOM 858 C C . MET A 1 105 ? 34.557 -34.396 -22.711 1.00 44.03 105 MET A C 1
ATOM 860 O O . MET A 1 105 ? 35.033 -35.512 -22.534 1.00 44.03 105 MET A O 1
ATOM 864 N N . LYS A 1 106 ? 34.622 -33.769 -23.889 1.00 53.22 106 LYS A N 1
ATOM 865 C CA . LYS A 1 106 ? 35.710 -33.985 -24.854 1.00 53.22 106 LYS A CA 1
ATOM 866 C C . LYS A 1 106 ? 36.149 -32.623 -25.383 1.00 53.22 106 LYS A C 1
ATOM 868 O O . LYS A 1 106 ? 35.491 -32.052 -26.243 1.00 53.22 106 LYS A O 1
ATOM 873 N N . ALA A 1 107 ? 37.236 -32.089 -24.833 1.00 42.81 107 ALA A N 1
ATOM 874 C CA . ALA A 1 107 ? 37.923 -30.933 -25.394 1.00 42.81 107 ALA A CA 1
ATOM 875 C C . ALA A 1 107 ? 39.438 -31.062 -25.181 1.00 42.81 107 ALA A C 1
ATOM 877 O O . ALA A 1 107 ? 39.916 -31.238 -24.062 1.00 42.81 107 ALA A O 1
ATOM 878 N N . ASP A 1 108 ? 40.115 -31.004 -26.322 1.00 43.59 108 ASP A N 1
ATOM 879 C CA . ASP A 1 108 ? 41.537 -30.909 -26.647 1.00 43.59 108 ASP A CA 1
ATOM 880 C C . ASP A 1 108 ? 42.551 -30.495 -25.561 1.00 43.59 108 ASP A C 1
ATOM 882 O O . ASP A 1 108 ? 42.438 -29.461 -24.900 1.00 43.59 108 ASP A O 1
ATOM 886 N N . LEU A 1 109 ? 43.641 -31.266 -25.494 1.00 48.91 109 LEU A N 1
ATOM 887 C CA . LEU A 1 109 ? 44.807 -31.096 -24.621 1.00 48.91 109 LEU A CA 1
ATOM 888 C C . LEU A 1 109 ? 45.923 -30.298 -25.314 1.00 48.91 109 LEU A C 1
ATOM 890 O O . LEU A 1 109 ? 47.011 -30.817 -25.527 1.00 48.91 109 LEU A O 1
ATOM 894 N N . THR A 1 110 ? 45.714 -29.024 -25.654 1.00 53.62 110 THR A N 1
ATOM 895 C CA . THR A 1 110 ? 46.831 -28.159 -26.094 1.00 53.62 110 THR A CA 1
ATOM 896 C C . THR A 1 110 ? 46.635 -26.681 -25.728 1.00 53.62 110 THR A C 1
ATOM 898 O O . THR A 1 110 ? 46.334 -25.854 -26.581 1.00 53.62 110 THR A O 1
ATOM 901 N N . LYS A 1 111 ? 46.849 -26.296 -24.456 1.00 46.78 111 LYS A N 1
ATOM 902 C CA . LYS A 1 111 ? 47.268 -24.923 -24.069 1.00 46.78 111 LYS A CA 1
ATOM 903 C C . LYS A 1 111 ? 47.694 -24.837 -22.596 1.00 46.78 111 LYS A C 1
ATOM 905 O O . LYS A 1 111 ? 47.023 -25.350 -21.709 1.00 46.78 111 LYS A O 1
ATOM 910 N N . LYS A 1 112 ? 48.827 -24.166 -22.347 1.00 44.97 112 LYS A N 1
ATOM 911 C CA . LYS A 1 112 ? 49.435 -23.966 -21.016 1.00 44.97 112 LYS A CA 1
ATOM 912 C C . LYS A 1 112 ? 48.642 -22.951 -20.162 1.00 44.97 112 LYS A C 1
ATOM 914 O O . LYS A 1 112 ? 48.156 -21.966 -20.720 1.00 44.97 112 LYS A O 1
ATOM 919 N N . PRO A 1 113 ? 48.564 -23.119 -18.826 1.00 48.03 113 PRO A N 1
ATOM 920 C CA . PRO A 1 113 ? 47.780 -22.244 -17.953 1.00 48.03 113 PRO A CA 1
ATOM 921 C C . PRO A 1 113 ? 48.500 -20.911 -17.678 1.00 48.03 113 PRO A C 1
ATOM 923 O O . PRO A 1 113 ? 49.671 -20.893 -17.296 1.00 48.03 113 PRO A O 1
ATOM 926 N N . LYS A 1 114 ? 47.798 -19.779 -17.834 1.00 41.81 114 LYS A N 1
ATOM 927 C CA . LYS A 1 114 ? 48.264 -18.446 -17.408 1.00 41.81 114 LYS A CA 1
ATOM 928 C C . LYS A 1 114 ? 47.395 -17.896 -16.268 1.00 41.81 114 LYS A C 1
ATOM 930 O O . LYS A 1 114 ? 46.206 -17.688 -16.454 1.00 41.81 114 LYS A O 1
ATOM 935 N N . ARG A 1 115 ? 48.091 -17.647 -15.148 1.00 44.75 115 ARG A N 1
ATOM 936 C CA . ARG A 1 115 ? 47.900 -16.724 -14.003 1.00 44.75 115 ARG A CA 1
ATOM 937 C C . ARG A 1 115 ? 46.506 -16.536 -13.376 1.00 44.75 115 ARG A C 1
ATOM 939 O O . ARG A 1 115 ? 45.537 -16.146 -14.013 1.00 44.75 115 ARG A O 1
ATOM 946 N N . THR A 1 116 ? 46.497 -16.722 -12.056 1.00 53.72 116 THR A N 1
ATOM 947 C CA . THR A 1 116 ? 45.404 -16.498 -11.105 1.00 53.72 116 THR A CA 1
ATOM 948 C C . THR A 1 116 ? 44.945 -15.033 -11.068 1.00 53.72 116 THR A C 1
ATOM 950 O O . THR A 1 116 ? 45.781 -14.137 -10.936 1.00 53.72 116 THR A O 1
ATOM 953 N N . PRO A 1 117 ? 43.630 -14.752 -11.129 1.00 43.81 117 PRO A N 1
ATOM 954 C CA . PRO A 1 117 ? 43.104 -13.441 -10.784 1.00 43.81 117 PRO A CA 1
ATOM 955 C C . PRO A 1 117 ? 42.952 -13.291 -9.262 1.00 43.81 117 PRO A C 1
ATOM 957 O O . PRO A 1 117 ? 42.633 -14.235 -8.540 1.00 43.81 117 PRO A O 1
ATOM 960 N N . SER A 1 118 ? 43.218 -12.068 -8.812 1.00 43.19 118 SER A N 1
ATOM 961 C CA . SER A 1 118 ? 43.268 -11.610 -7.425 1.00 43.19 118 SER A CA 1
ATOM 962 C C . SER A 1 118 ? 41.961 -11.814 -6.643 1.00 43.19 118 SER A C 1
ATOM 964 O O . SER A 1 118 ? 40.858 -11.732 -7.187 1.00 43.19 118 SER A O 1
ATOM 966 N N . PHE A 1 119 ? 42.115 -12.026 -5.336 1.00 43.09 119 PHE A N 1
ATOM 967 C CA . PHE A 1 119 ? 41.064 -12.101 -4.327 1.00 43.09 119 PHE A CA 1
ATOM 968 C C . PHE A 1 119 ? 40.261 -10.789 -4.284 1.00 43.09 119 PHE A C 1
ATOM 970 O O . PHE A 1 119 ? 40.732 -9.768 -3.787 1.00 43.09 119 PHE A O 1
ATOM 977 N N . THR A 1 120 ? 39.026 -10.813 -4.793 1.00 47.84 120 THR A N 1
ATOM 978 C CA . THR A 1 120 ? 38.024 -9.772 -4.536 1.00 47.84 120 THR A CA 1
ATOM 979 C C . THR A 1 120 ? 36.809 -10.399 -3.862 1.00 47.84 120 THR A C 1
ATOM 981 O O . THR A 1 120 ? 36.067 -11.196 -4.439 1.00 47.84 120 THR A O 1
ATOM 984 N N . THR A 1 121 ? 36.625 -10.059 -2.588 1.00 47.34 121 THR A N 1
ATOM 985 C CA . THR A 1 121 ? 35.423 -10.378 -1.821 1.00 47.34 121 THR A CA 1
ATOM 986 C C . THR A 1 121 ? 34.222 -9.692 -2.464 1.00 47.34 121 THR A C 1
ATOM 988 O O . THR A 1 121 ? 34.039 -8.482 -2.341 1.00 47.34 121 THR A O 1
ATOM 991 N N . ARG A 1 122 ? 33.340 -10.471 -3.097 1.00 40.78 122 ARG A N 1
ATOM 992 C CA . ARG A 1 122 ? 31.944 -10.064 -3.287 1.00 40.78 122 ARG A CA 1
ATOM 993 C C . ARG A 1 122 ? 31.015 -11.267 -3.187 1.00 40.78 122 ARG A C 1
ATOM 995 O O . ARG A 1 122 ? 30.863 -12.056 -4.115 1.00 40.78 122 ARG A O 1
ATOM 1002 N N . ARG A 1 123 ? 30.378 -11.381 -2.022 1.00 42.56 123 ARG A N 1
ATOM 1003 C CA . ARG A 1 123 ? 29.301 -12.323 -1.709 1.00 42.56 123 ARG A CA 1
ATOM 1004 C C . ARG A 1 123 ? 28.166 -12.146 -2.728 1.00 42.56 123 ARG A C 1
ATOM 1006 O O . ARG A 1 123 ? 27.451 -11.147 -2.700 1.00 42.56 123 ARG A O 1
ATOM 1013 N N . ARG A 1 124 ? 28.018 -13.106 -3.643 1.00 44.44 124 ARG A N 1
ATOM 1014 C CA . ARG A 1 124 ? 26.904 -13.210 -4.593 1.00 44.44 124 ARG A CA 1
ATOM 1015 C C . ARG A 1 124 ? 26.204 -14.542 -4.339 1.00 44.44 124 ARG A C 1
ATOM 1017 O O . ARG A 1 124 ? 26.737 -15.590 -4.677 1.00 44.44 124 ARG A O 1
ATOM 1024 N N . THR A 1 125 ? 25.015 -14.496 -3.752 1.00 39.12 125 THR A N 1
ATOM 1025 C CA . THR A 1 125 ? 24.087 -15.632 -3.688 1.00 39.12 125 THR A CA 1
ATOM 1026 C C . THR A 1 125 ? 22.750 -15.148 -4.235 1.00 39.12 125 THR A C 1
ATOM 1028 O O . THR A 1 125 ? 22.038 -14.397 -3.575 1.00 39.12 125 THR A O 1
ATOM 1031 N N . GLN A 1 126 ? 22.458 -15.506 -5.482 1.00 49.16 126 GLN A N 1
ATOM 1032 C CA . GLN A 1 126 ? 21.194 -15.243 -6.166 1.00 49.16 126 GLN A CA 1
ATOM 1033 C C . GLN A 1 126 ? 20.734 -16.563 -6.770 1.00 49.16 126 GLN A C 1
ATOM 1035 O O . GLN A 1 126 ? 21.309 -16.987 -7.767 1.00 49.16 126 GLN A O 1
ATOM 1040 N N . SER A 1 127 ? 19.735 -17.194 -6.157 1.00 44.19 127 SER A N 1
ATOM 1041 C CA . SER A 1 127 ? 18.799 -18.131 -6.796 1.00 44.19 127 SER A CA 1
ATOM 1042 C C . SER A 1 127 ? 17.854 -18.712 -5.739 1.00 44.19 127 SER A C 1
ATOM 1044 O O . SER A 1 127 ? 18.251 -18.814 -4.586 1.00 44.19 127 SER A O 1
ATOM 1046 N N . PHE A 1 128 ? 16.649 -19.112 -6.167 1.00 40.81 128 PHE A N 1
ATOM 1047 C CA . PHE A 1 128 ? 15.564 -19.791 -5.419 1.00 40.81 128 PHE A CA 1
ATOM 1048 C C . PHE A 1 128 ? 14.335 -18.965 -4.981 1.00 40.81 128 PHE A C 1
ATOM 1050 O O . PHE A 1 128 ? 13.718 -19.272 -3.973 1.00 40.81 128 PHE A O 1
ATOM 1057 N N . ARG A 1 129 ? 13.876 -17.986 -5.779 1.00 49.81 129 ARG A N 1
ATOM 1058 C CA . ARG A 1 129 ? 12.485 -17.460 -5.669 1.00 49.81 129 ARG A CA 1
ATOM 1059 C C . ARG A 1 129 ? 11.598 -17.733 -6.892 1.00 49.81 129 ARG A C 1
ATOM 1061 O O . ARG A 1 129 ? 10.506 -17.193 -6.999 1.00 49.81 129 ARG A O 1
ATOM 1068 N N . LYS A 1 130 ? 12.050 -18.589 -7.814 1.00 46.16 130 LYS A N 1
ATOM 1069 C CA . LYS A 1 130 ? 11.423 -18.784 -9.134 1.00 46.16 130 LYS A CA 1
ATOM 1070 C C . LYS A 1 130 ? 10.102 -19.586 -9.124 1.00 46.16 130 LYS A C 1
ATOM 1072 O O . LYS A 1 130 ? 9.494 -19.694 -10.175 1.00 46.16 130 LYS A O 1
ATOM 1077 N N . LEU A 1 131 ? 9.633 -20.127 -7.993 1.00 42.09 131 LEU A N 1
ATOM 1078 C CA . LEU A 1 131 ? 8.470 -21.041 -7.991 1.00 42.09 131 LEU A CA 1
ATOM 1079 C C . LEU A 1 131 ? 7.260 -20.629 -7.135 1.00 42.09 131 LEU A C 1
ATOM 1081 O O . LEU A 1 131 ? 6.212 -21.230 -7.304 1.00 42.09 131 LEU A O 1
ATOM 1085 N N . GLN A 1 132 ? 7.335 -19.587 -6.297 1.00 44.81 132 GLN A N 1
ATOM 1086 C CA . GLN A 1 132 ? 6.186 -19.180 -5.461 1.00 44.81 132 GLN A CA 1
ATOM 1087 C C . GLN A 1 132 ? 5.178 -18.273 -6.197 1.00 44.81 132 GLN A C 1
ATOM 1089 O O . GLN A 1 132 ? 4.165 -17.891 -5.628 1.00 44.81 132 GLN A O 1
ATOM 1094 N N . LYS A 1 133 ? 5.453 -17.874 -7.447 1.00 46.41 133 LYS A N 1
ATOM 1095 C CA . LYS A 1 133 ? 4.794 -16.705 -8.050 1.00 46.41 133 LYS A CA 1
ATOM 1096 C C . LYS A 1 133 ? 3.909 -16.965 -9.260 1.00 46.41 133 LYS A C 1
ATOM 1098 O O . LYS A 1 133 ? 3.639 -16.036 -10.012 1.00 46.41 133 LYS A O 1
ATOM 1103 N N . LEU A 1 134 ? 3.449 -18.202 -9.431 1.00 41.69 134 LEU A N 1
ATOM 1104 C CA . LEU A 1 134 ? 2.415 -18.497 -10.423 1.00 41.69 134 LEU A CA 1
ATOM 1105 C C . LEU A 1 134 ? 0.990 -18.373 -9.846 1.00 41.69 134 LEU A C 1
ATOM 1107 O O . LEU A 1 134 ? 0.077 -18.074 -10.598 1.00 41.69 134 LEU A O 1
ATOM 1111 N N . GLU A 1 135 ? 0.803 -18.496 -8.525 1.00 41.75 135 GLU A N 1
ATOM 1112 C CA . GLU A 1 135 ? -0.529 -18.473 -7.879 1.00 41.75 135 GLU A CA 1
ATOM 1113 C C . GLU A 1 135 ? -0.977 -17.083 -7.374 1.00 41.75 135 GLU A C 1
ATOM 1115 O O . GLU A 1 135 ? -2.061 -16.943 -6.822 1.00 41.75 135 GLU A O 1
ATOM 1120 N N . GLN A 1 136 ? -0.166 -16.032 -7.555 1.00 44.56 136 GLN A N 1
ATOM 1121 C CA . GLN A 1 136 ? -0.390 -14.696 -6.967 1.00 44.56 136 GLN A CA 1
ATOM 1122 C C . GLN A 1 136 ? -0.556 -13.573 -8.008 1.00 44.56 136 GLN A C 1
ATOM 1124 O O . GLN A 1 136 ? -0.274 -12.409 -7.724 1.00 44.56 136 GLN A O 1
ATOM 1129 N N . LEU A 1 137 ? -0.969 -13.913 -9.232 1.00 45.19 137 LEU A N 1
ATOM 1130 C CA . LEU A 1 137 ? -1.217 -12.931 -10.297 1.00 45.19 137 LEU A CA 1
ATOM 1131 C C . LEU A 1 137 ? -2.526 -12.144 -10.094 1.00 45.19 137 LEU A C 1
ATOM 1133 O O . LEU A 1 137 ? -2.624 -11.023 -10.583 1.00 45.19 137 LEU A O 1
ATOM 1137 N N . ASP A 1 138 ? -3.466 -12.666 -9.300 1.00 45.41 138 ASP A N 1
ATOM 1138 C CA . ASP A 1 138 ? -4.820 -12.103 -9.158 1.00 45.41 138 ASP A CA 1
ATOM 1139 C C . ASP A 1 138 ? -4.976 -11.058 -8.030 1.00 45.41 138 ASP A C 1
ATOM 1141 O O . ASP A 1 138 ? -6.077 -10.572 -7.787 1.00 45.41 138 ASP A O 1
ATOM 1145 N N . GLN A 1 139 ? -3.901 -10.693 -7.316 1.00 49.12 139 GLN A N 1
ATOM 1146 C CA . GLN A 1 139 ? -3.954 -9.761 -6.167 1.00 49.12 139 GLN A CA 1
ATOM 1147 C C . GLN A 1 139 ? -2.933 -8.612 -6.241 1.00 49.12 139 GLN A C 1
ATOM 1149 O O . GLN A 1 139 ? -2.474 -8.104 -5.216 1.00 49.12 139 GLN A O 1
ATOM 1154 N N . LEU A 1 140 ? -2.541 -8.189 -7.444 1.00 51.47 140 LEU A N 1
ATOM 1155 C CA . LEU A 1 140 ? -1.778 -6.948 -7.600 1.00 51.47 140 LEU A CA 1
ATOM 1156 C C . LEU A 1 140 ? -2.744 -5.748 -7.608 1.00 51.47 140 LEU A C 1
ATOM 1158 O O . LEU A 1 140 ? -3.827 -5.861 -8.184 1.00 51.47 140 LEU A O 1
ATOM 1162 N N . PRO A 1 141 ? -2.395 -4.609 -6.970 1.00 53.91 141 PRO A N 1
ATOM 1163 C CA . PRO A 1 141 ? -3.209 -3.396 -7.046 1.00 53.91 141 PRO A CA 1
ATOM 1164 C C . PRO A 1 141 ? -3.454 -3.028 -8.517 1.00 53.91 141 PRO A C 1
ATOM 1166 O O . PRO A 1 141 ? -2.569 -3.289 -9.339 1.00 53.91 141 PRO A O 1
ATOM 1169 N N . PRO A 1 142 ? -4.628 -2.462 -8.859 1.00 61.44 142 PRO A N 1
ATOM 1170 C CA . PRO A 1 142 ? -5.019 -2.238 -10.245 1.00 61.44 142 PRO A CA 1
ATOM 1171 C C . PRO A 1 142 ? -3.930 -1.450 -10.977 1.00 61.44 142 PRO A C 1
ATOM 1173 O O . PRO A 1 142 ? -3.591 -0.320 -10.623 1.00 61.44 142 PRO A O 1
ATOM 1176 N N . VAL A 1 143 ? -3.314 -2.116 -11.953 1.00 73.50 143 VAL A N 1
ATOM 1177 C CA . VAL A 1 143 ? -2.276 -1.535 -12.798 1.00 73.50 143 VAL A CA 1
ATOM 1178 C C . VAL A 1 143 ? -2.972 -0.779 -13.916 1.00 73.50 143 VAL A C 1
ATOM 1180 O O . VAL A 1 143 ? -3.637 -1.382 -14.751 1.00 73.50 143 VAL A O 1
ATOM 1183 N N . GLU A 1 144 ? -2.783 0.533 -13.948 1.00 81.38 144 GLU A N 1
ATOM 1184 C CA . GLU A 1 144 ? -3.441 1.422 -14.914 1.00 81.38 144 GLU A CA 1
ATOM 1185 C C . GLU A 1 144 ? -2.851 1.287 -16.314 1.00 81.38 144 GLU A C 1
ATOM 1187 O O . GLU A 1 144 ? -3.547 1.358 -17.328 1.00 81.38 144 GLU A O 1
ATOM 1192 N N . ILE A 1 145 ? -1.532 1.106 -16.364 1.00 89.25 145 ILE A N 1
ATOM 1193 C CA . ILE A 1 145 ? -0.777 0.803 -17.574 1.00 89.25 145 ILE A CA 1
ATOM 1194 C C . ILE A 1 145 ? 0.579 0.211 -17.189 1.00 89.25 145 ILE A C 1
ATOM 1196 O O . ILE A 1 145 ? 1.202 0.591 -16.192 1.00 89.25 145 ILE A O 1
ATOM 1200 N N . GLN A 1 146 ? 1.049 -0.732 -17.998 1.00 92.00 146 GLN A N 1
ATOM 1201 C CA . GLN A 1 146 ? 2.366 -1.339 -17.863 1.00 92.00 146 GLN A CA 1
ATOM 1202 C C . GLN A 1 146 ? 3.014 -1.538 -19.229 1.00 92.00 146 GLN A C 1
ATOM 1204 O O . GLN A 1 146 ? 2.335 -1.774 -20.226 1.00 92.00 146 GLN A O 1
ATOM 1209 N N . GLY A 1 147 ? 4.341 -1.456 -19.279 1.00 91.75 147 GLY A N 1
ATOM 1210 C CA . GLY A 1 147 ? 5.084 -1.658 -20.516 1.00 91.75 147 GLY A CA 1
ATOM 1211 C C . GLY A 1 147 ? 6.557 -1.299 -20.402 1.00 91.75 147 GLY A C 1
ATOM 1212 O O . GLY A 1 147 ? 7.001 -0.666 -19.446 1.00 91.75 147 GLY A O 1
ATOM 1213 N N . VAL A 1 148 ? 7.343 -1.712 -21.393 1.00 94.44 148 VAL A N 1
ATOM 1214 C CA . VAL A 1 148 ? 8.765 -1.361 -21.466 1.00 94.44 148 VAL A CA 1
ATOM 1215 C C . VAL A 1 148 ? 8.905 0.068 -21.986 1.00 94.44 148 VAL A C 1
ATOM 1217 O O . VAL A 1 148 ? 8.464 0.371 -23.092 1.00 94.44 148 VAL A O 1
ATOM 1220 N N . LEU A 1 149 ? 9.553 0.925 -21.198 1.00 95.44 149 LEU A N 1
ATOM 1221 C CA . LEU A 1 149 ? 9.918 2.288 -21.574 1.00 95.44 149 LEU A CA 1
ATOM 1222 C C . LEU A 1 149 ? 11.424 2.473 -21.410 1.00 95.44 149 LEU A C 1
ATOM 1224 O O . LEU A 1 149 ? 12.026 1.960 -20.462 1.00 95.44 149 LEU A O 1
ATOM 1228 N N . GLU A 1 150 ? 12.048 3.257 -22.286 1.00 95.00 150 GLU A N 1
ATOM 1229 C CA . GLU A 1 150 ? 13.385 3.757 -21.969 1.00 95.00 150 GLU A CA 1
ATOM 1230 C C . GLU A 1 150 ? 13.275 5.044 -21.172 1.00 95.00 150 GLU A C 1
ATOM 1232 O O . GLU A 1 150 ? 12.613 5.983 -21.595 1.00 95.00 150 GLU A O 1
ATOM 1237 N N . ARG A 1 151 ? 13.962 5.110 -20.034 1.00 94.44 151 ARG A N 1
ATOM 1238 C CA . ARG A 1 151 ? 13.995 6.291 -19.176 1.00 94.44 151 ARG A CA 1
ATOM 1239 C C . ARG A 1 151 ? 15.353 6.967 -19.244 1.00 94.44 151 ARG A C 1
ATOM 1241 O O . ARG A 1 151 ? 16.389 6.307 -19.138 1.00 94.44 151 ARG A O 1
ATOM 1248 N N . LYS A 1 152 ? 15.344 8.293 -19.292 1.00 93.62 152 LYS A N 1
ATOM 1249 C CA . LYS A 1 152 ? 16.503 9.155 -19.074 1.00 93.62 152 LYS A CA 1
ATOM 1250 C C . LYS A 1 152 ? 16.170 10.191 -18.001 1.00 93.62 152 LYS A C 1
ATOM 1252 O O . LYS A 1 152 ? 15.114 10.805 -18.038 1.00 93.62 152 LYS A O 1
ATOM 1257 N N . HIS A 1 153 ? 17.069 10.366 -17.038 1.00 93.12 153 HIS A N 1
ATOM 1258 C CA . HIS A 1 153 ? 16.942 11.363 -15.972 1.00 93.12 153 HIS A CA 1
ATOM 1259 C C . HIS A 1 153 ? 17.721 12.612 -16.395 1.00 93.12 153 HIS A C 1
ATOM 1261 O O . HIS A 1 153 ? 18.934 12.523 -16.583 1.00 93.12 153 HIS A O 1
ATOM 1267 N N . GLU A 1 154 ? 17.044 13.738 -16.609 1.00 89.81 154 GLU A N 1
ATOM 1268 C CA . GLU A 1 154 ? 17.674 14.995 -17.035 1.00 89.81 154 GLU A CA 1
ATOM 1269 C C . GLU A 1 154 ? 18.037 15.856 -15.822 1.00 89.81 154 GLU A C 1
ATOM 1271 O O . GLU A 1 154 ? 19.221 16.150 -15.610 1.00 89.81 154 GLU A O 1
ATOM 1276 N N . LEU A 1 155 ? 17.045 16.179 -14.984 1.00 90.31 155 LEU A N 1
ATOM 1277 C CA . LEU A 1 155 ? 17.210 16.975 -13.766 1.00 90.31 155 LEU A CA 1
ATOM 1278 C C . LEU A 1 155 ? 16.832 16.168 -12.522 1.00 90.31 155 LEU A C 1
ATOM 1280 O O . LEU A 1 155 ? 15.790 15.530 -12.498 1.00 90.31 155 LEU A O 1
ATOM 1284 N N . GLN A 1 156 ? 17.675 16.228 -11.494 1.00 90.12 156 GLN A N 1
ATOM 1285 C CA . GLN A 1 156 ? 17.404 15.782 -10.128 1.00 90.12 156 GLN A CA 1
ATOM 1286 C C . GLN A 1 156 ? 16.643 16.857 -9.342 1.00 90.12 156 GLN A C 1
ATOM 1288 O O . GLN A 1 156 ? 16.577 18.015 -9.756 1.00 90.12 156 GLN A O 1
ATOM 1293 N N . SER A 1 157 ? 16.141 16.475 -8.165 1.00 84.75 157 SER A N 1
ATOM 1294 C CA . SER A 1 157 ? 15.466 17.364 -7.215 1.00 84.75 157 SER A CA 1
ATOM 1295 C C . SER A 1 157 ? 16.208 18.696 -7.038 1.00 84.75 157 SER A C 1
ATOM 1297 O O . SER A 1 157 ? 17.416 18.715 -6.762 1.00 84.75 157 SER A O 1
ATOM 1299 N N . GLY A 1 158 ? 15.487 19.806 -7.185 1.00 79.69 158 GLY A N 1
ATOM 1300 C CA . GLY A 1 158 ? 16.052 21.156 -7.135 1.00 79.69 158 GLY A CA 1
ATOM 1301 C C . GLY A 1 158 ? 16.705 21.631 -8.440 1.00 79.69 158 GLY A C 1
ATOM 1302 O O . GLY A 1 158 ? 17.562 22.512 -8.394 1.00 79.69 158 GLY A O 1
ATOM 1303 N N . GLY A 1 159 ? 16.352 21.040 -9.590 1.00 78.06 159 GLY A N 1
ATOM 1304 C CA . GLY A 1 159 ? 16.746 21.513 -10.927 1.00 78.06 159 GLY A CA 1
ATOM 1305 C C . GLY A 1 159 ? 18.213 21.268 -11.302 1.00 78.06 159 GLY A C 1
ATOM 1306 O O . GLY A 1 159 ? 18.710 21.792 -12.300 1.00 78.06 159 GLY A O 1
ATOM 1307 N N . LYS A 1 160 ? 18.945 20.478 -10.509 1.00 87.88 160 LYS A N 1
ATOM 1308 C CA . LYS A 1 160 ? 20.350 20.141 -10.784 1.00 87.88 160 LYS A CA 1
ATOM 1309 C C . LYS A 1 160 ? 20.425 19.045 -11.838 1.00 87.88 160 LYS A C 1
ATOM 1311 O O . LYS A 1 160 ? 19.664 18.089 -11.792 1.00 87.88 160 LYS A O 1
ATOM 1316 N N . LYS A 1 161 ? 21.388 19.114 -12.758 1.00 89.00 161 LYS A N 1
ATOM 1317 C CA . LYS A 1 161 ? 21.567 18.059 -13.770 1.00 89.00 161 LYS A CA 1
ATOM 1318 C C . LYS A 1 161 ? 21.870 16.711 -13.110 1.00 89.00 161 LYS A C 1
ATOM 1320 O O . LYS A 1 161 ? 22.762 16.626 -12.267 1.00 89.00 161 LYS A O 1
ATOM 1325 N N . ALA A 1 162 ? 21.194 15.651 -13.545 1.00 87.38 162 ALA A N 1
ATOM 1326 C CA . ALA A 1 162 ? 21.386 14.325 -12.972 1.00 87.38 162 ALA A CA 1
ATOM 1327 C C . ALA A 1 162 ? 22.803 13.777 -13.229 1.00 87.38 162 ALA A C 1
ATOM 1329 O O . ALA A 1 162 ? 23.393 14.010 -14.292 1.00 87.38 162 ALA A O 1
ATOM 1330 N N . ALA A 1 163 ? 23.333 13.025 -12.255 1.00 84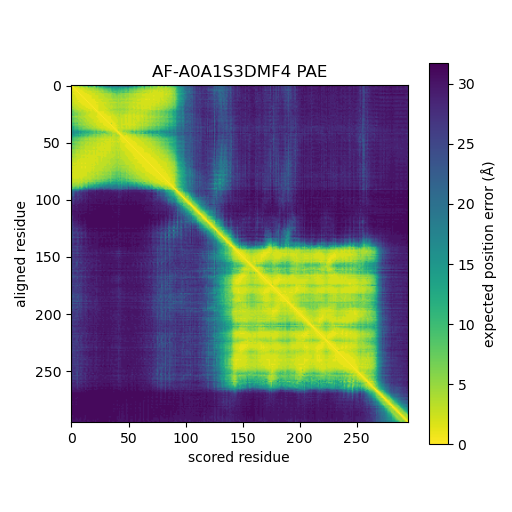.12 163 ALA A N 1
ATOM 1331 C CA . ALA A 1 163 ? 24.667 12.413 -12.317 1.00 84.12 163 ALA A CA 1
ATOM 1332 C C . ALA A 1 163 ? 24.773 11.319 -13.396 1.00 84.12 163 ALA A C 1
ATOM 1334 O O . ALA A 1 163 ? 25.820 11.142 -14.012 1.00 84.12 163 ALA A O 1
ATOM 1335 N N . VAL A 1 164 ? 23.671 10.608 -13.659 1.00 76.56 164 VAL A N 1
ATOM 1336 C CA . VAL A 1 164 ? 23.572 9.588 -14.709 1.00 76.56 164 VAL A CA 1
ATOM 1337 C C . VAL A 1 164 ? 22.417 9.955 -15.633 1.00 76.56 164 VAL A C 1
ATOM 1339 O O . VAL A 1 164 ? 21.260 9.907 -15.224 1.00 76.56 164 VAL A O 1
ATOM 1342 N N . ARG A 1 165 ? 22.748 10.312 -16.880 1.00 87.19 165 ARG A N 1
ATOM 1343 C CA . ARG A 1 165 ? 21.803 10.761 -17.923 1.00 87.19 165 ARG A CA 1
ATOM 1344 C C . ARG A 1 165 ? 21.796 9.843 -19.147 1.00 87.19 165 ARG A C 1
ATOM 1346 O O . ARG A 1 165 ? 21.526 10.290 -20.257 1.00 87.19 165 ARG A O 1
ATOM 1353 N N . SER A 1 166 ? 22.177 8.581 -18.988 1.00 90.75 166 SER A N 1
ATOM 1354 C CA . SER A 1 166 ? 22.054 7.589 -20.056 1.00 90.75 166 SER A CA 1
ATOM 1355 C C . SER A 1 166 ? 20.622 7.061 -20.133 1.00 90.75 166 SER A C 1
ATOM 1357 O O . SER A 1 166 ? 19.907 7.021 -19.131 1.00 90.75 166 SER A O 1
ATOM 1359 N N . TRP A 1 167 ? 20.205 6.663 -21.334 1.00 93.62 167 TRP A N 1
ATOM 1360 C CA . TRP A 1 167 ? 18.947 5.949 -21.532 1.00 93.62 167 TRP A CA 1
ATOM 1361 C C . TRP A 1 167 ? 19.043 4.547 -20.927 1.00 93.62 167 TRP A C 1
ATOM 1363 O O . TRP A 1 167 ? 20.042 3.850 -21.123 1.00 93.62 167 TRP A O 1
ATOM 1373 N N . LYS A 1 168 ? 18.010 4.134 -20.192 1.00 93.44 168 LYS A N 1
ATOM 1374 C CA . LYS A 1 168 ? 17.902 2.791 -19.621 1.00 93.44 168 LYS A CA 1
ATOM 1375 C C . LYS A 1 168 ? 16.526 2.211 -19.915 1.00 93.44 168 LYS A C 1
ATOM 1377 O O . LYS A 1 168 ? 15.526 2.800 -19.518 1.00 93.44 168 LYS A O 1
ATOM 1382 N N . SER A 1 169 ? 16.496 1.053 -20.567 1.00 95.00 169 SER A N 1
ATOM 1383 C CA . SER A 1 169 ? 15.268 0.284 -20.776 1.00 95.00 169 SER A CA 1
ATOM 1384 C C . SER A 1 169 ? 14.811 -0.341 -19.458 1.00 95.00 169 SER A C 1
ATOM 1386 O O . SER A 1 169 ? 15.606 -0.987 -18.765 1.00 95.00 169 SER A O 1
ATOM 1388 N N . LEU A 1 170 ? 13.566 -0.062 -19.077 1.00 93.62 170 LEU A N 1
ATOM 1389 C CA . LEU A 1 170 ? 12.949 -0.477 -17.823 1.00 93.62 170 LEU A CA 1
ATOM 1390 C C . LEU A 1 170 ? 11.499 -0.885 -18.087 1.00 93.62 170 LEU A C 1
ATOM 1392 O O . LEU A 1 170 ? 10.753 -0.185 -18.773 1.00 93.62 170 LEU A O 1
ATOM 1396 N N . TYR A 1 171 ? 11.081 -1.992 -17.488 1.00 93.56 171 TYR A N 1
ATOM 1397 C CA . TYR A 1 171 ? 9.669 -2.332 -17.404 1.00 93.56 171 TYR A CA 1
ATOM 1398 C C . TYR A 1 171 ? 9.003 -1.381 -16.407 1.00 93.56 171 TYR A C 1
ATOM 1400 O O . TYR A 1 171 ? 9.356 -1.355 -15.228 1.00 93.56 171 TYR A O 1
ATOM 1408 N N . THR A 1 172 ? 8.104 -0.543 -16.903 1.00 92.88 172 THR A N 1
ATOM 1409 C CA . THR A 1 172 ? 7.488 0.555 -16.164 1.00 92.88 172 THR A CA 1
ATOM 1410 C C . THR A 1 172 ? 6.029 0.233 -15.898 1.00 92.88 172 THR A C 1
ATOM 1412 O O . THR A 1 172 ? 5.331 -0.274 -16.774 1.00 92.88 172 THR A O 1
ATOM 1415 N N . VAL A 1 173 ? 5.579 0.517 -14.680 1.00 92.31 173 VAL A N 1
ATOM 1416 C CA . VAL A 1 173 ? 4.222 0.222 -14.216 1.00 92.31 173 VAL A CA 1
ATOM 1417 C C . VAL A 1 173 ? 3.665 1.454 -13.518 1.00 92.31 173 VAL A C 1
ATOM 1419 O O . VAL A 1 173 ? 4.304 1.973 -12.600 1.00 92.31 173 VAL A O 1
ATOM 1422 N N . LEU A 1 174 ? 2.491 1.910 -13.951 1.00 89.06 174 LEU A N 1
ATOM 1423 C CA . LEU A 1 174 ? 1.720 2.951 -13.278 1.00 89.06 174 LEU A CA 1
ATOM 1424 C C . LEU A 1 174 ? 0.701 2.301 -12.338 1.00 89.06 174 LEU A C 1
ATOM 1426 O O . LEU A 1 174 ? -0.121 1.494 -12.767 1.00 89.06 174 LEU A O 1
ATOM 1430 N N . CYS A 1 175 ? 0.759 2.669 -11.062 1.00 87.50 175 CYS A N 1
ATOM 1431 C CA . CYS A 1 175 ? -0.177 2.226 -10.034 1.00 87.50 175 CYS A CA 1
ATOM 1432 C C . CYS A 1 175 ? -0.608 3.448 -9.215 1.00 87.50 175 CYS A C 1
ATOM 1434 O O . CYS A 1 175 ? 0.154 3.938 -8.373 1.00 87.50 175 CYS A O 1
ATOM 1436 N N . GLY A 1 176 ? -1.805 3.970 -9.484 1.00 84.81 176 GLY A N 1
ATOM 1437 C CA . GLY A 1 176 ? -2.281 5.221 -8.894 1.00 84.81 176 GLY A CA 1
ATOM 1438 C C . GLY A 1 176 ? -1.298 6.372 -9.133 1.00 84.81 176 GLY A C 1
ATOM 1439 O O . GLY A 1 176 ? -1.028 6.745 -10.268 1.00 84.81 176 GLY A O 1
ATOM 1440 N N . GLN A 1 177 ? -0.723 6.925 -8.060 1.00 88.62 177 GLN A N 1
ATOM 1441 C CA . GLN A 1 177 ? 0.247 8.036 -8.123 1.00 88.62 177 GLN A CA 1
ATOM 1442 C C . GLN A 1 177 ? 1.717 7.608 -8.069 1.00 88.62 177 GLN A C 1
ATOM 1444 O O . GLN A 1 177 ? 2.603 8.450 -7.883 1.00 88.62 177 GLN A O 1
ATOM 1449 N N . LEU A 1 178 ? 1.988 6.314 -8.228 1.00 90.69 178 LEU A N 1
ATOM 1450 C CA . LEU A 1 178 ? 3.333 5.760 -8.217 1.00 90.69 178 LEU A CA 1
ATOM 1451 C C . LEU A 1 178 ? 3.702 5.221 -9.596 1.00 90.69 178 LEU A C 1
ATOM 1453 O O . LEU A 1 178 ? 3.004 4.384 -10.167 1.00 90.69 178 LEU A O 1
ATOM 1457 N N . LEU A 1 179 ? 4.851 5.670 -10.093 1.00 91.25 179 LEU A N 1
ATOM 1458 C CA . LEU A 1 179 ? 5.484 5.143 -11.292 1.00 91.25 179 LEU A CA 1
ATOM 1459 C C . LEU A 1 179 ? 6.668 4.261 -10.880 1.00 91.25 179 LEU A C 1
ATOM 1461 O O . LEU A 1 179 ? 7.688 4.742 -10.373 1.00 91.25 179 LEU A O 1
ATOM 1465 N N . CYS A 1 180 ? 6.512 2.955 -11.067 1.00 91.50 180 CYS A N 1
ATOM 1466 C CA . CYS A 1 180 ? 7.445 1.928 -10.619 1.00 91.50 180 CYS A CA 1
ATOM 1467 C C . CYS A 1 180 ? 8.290 1.402 -11.782 1.00 91.50 180 CYS A C 1
ATOM 1469 O O . CYS A 1 180 ? 7.809 1.276 -12.906 1.00 91.50 180 CYS A O 1
ATOM 1471 N N . PHE A 1 181 ? 9.547 1.050 -11.497 1.00 92.00 181 PHE A N 1
ATOM 1472 C CA . PHE A 1 181 ? 10.507 0.609 -12.509 1.00 92.00 181 PHE A CA 1
ATOM 1473 C C . PHE A 1 181 ? 11.128 -0.729 -12.145 1.00 92.00 181 PHE A C 1
ATOM 1475 O O . PHE A 1 181 ? 11.695 -0.890 -11.063 1.00 92.00 181 PHE A O 1
ATOM 1482 N N . PHE A 1 182 ? 11.121 -1.648 -13.097 1.00 91.94 182 PHE A N 1
ATOM 1483 C CA . PHE A 1 182 ? 11.657 -2.996 -12.988 1.00 91.94 182 PHE A CA 1
ATOM 1484 C C . PHE A 1 182 ? 12.610 -3.254 -14.150 1.00 91.94 182 PHE A C 1
ATOM 1486 O O . PHE A 1 182 ? 12.591 -2.555 -15.165 1.00 91.94 182 PHE A O 1
ATOM 1493 N N . LYS A 1 183 ? 13.512 -4.220 -13.990 1.00 90.00 183 LYS A N 1
ATOM 1494 C CA . LYS A 1 183 ? 14.460 -4.554 -15.056 1.00 90.00 183 LYS A CA 1
ATOM 1495 C C . LYS A 1 183 ? 13.752 -5.271 -16.208 1.00 90.00 183 LYS A C 1
ATOM 1497 O O . LYS A 1 183 ? 14.058 -5.023 -17.368 1.00 90.00 183 LYS A O 1
ATOM 1502 N N . ASP A 1 184 ? 12.827 -6.147 -15.856 1.00 89.44 184 ASP A N 1
ATOM 1503 C CA . ASP A 1 184 ? 12.068 -7.036 -16.720 1.00 89.44 184 ASP A CA 1
ATOM 1504 C C . ASP A 1 184 ? 10.735 -7.383 -16.036 1.00 89.44 184 ASP A C 1
ATOM 1506 O O . ASP A 1 184 ? 10.501 -7.043 -14.870 1.00 89.44 184 ASP A O 1
ATOM 1510 N N . GLN A 1 185 ? 9.846 -8.042 -16.780 1.00 83.56 185 GLN A N 1
ATOM 1511 C CA . GLN A 1 185 ? 8.558 -8.496 -16.258 1.00 83.56 185 GLN A CA 1
ATOM 1512 C C . GLN A 1 185 ? 8.735 -9.523 -15.131 1.00 83.56 185 GLN A C 1
ATOM 1514 O O . GLN A 1 185 ? 7.954 -9.517 -14.187 1.00 83.56 185 GLN A O 1
ATOM 1519 N N . ASP A 1 186 ? 9.797 -10.333 -15.167 1.00 81.00 186 ASP A N 1
ATOM 1520 C CA . ASP A 1 186 ? 10.150 -11.253 -14.080 1.00 81.00 186 ASP A CA 1
ATOM 1521 C C . ASP A 1 186 ? 10.474 -10.501 -12.780 1.00 81.00 186 ASP A C 1
ATOM 1523 O O . ASP A 1 186 ? 10.016 -10.906 -11.712 1.00 81.00 186 ASP A O 1
ATOM 1527 N N . ASP A 1 187 ? 11.228 -9.395 -12.842 1.00 82.75 187 ASP A N 1
ATOM 1528 C CA . ASP A 1 187 ? 11.487 -8.539 -11.680 1.00 82.75 187 ASP A CA 1
ATOM 1529 C C . ASP A 1 187 ? 10.211 -7.818 -11.202 1.00 82.75 187 ASP A C 1
ATOM 1531 O O . ASP A 1 187 ? 10.049 -7.639 -9.994 1.00 82.75 187 ASP A O 1
ATOM 1535 N N . PHE A 1 188 ? 9.293 -7.435 -12.101 1.00 79.56 188 PHE A N 1
ATOM 1536 C CA . PHE A 1 188 ? 7.975 -6.904 -11.719 1.00 79.56 188 PHE A CA 1
ATOM 1537 C C . PHE A 1 188 ? 7.154 -7.942 -10.974 1.00 79.56 188 PHE A C 1
ATOM 1539 O O . PHE A 1 188 ? 6.730 -7.685 -9.845 1.00 79.56 188 PHE A O 1
ATOM 1546 N N . VAL A 1 189 ? 7.015 -9.129 -11.573 1.00 78.75 189 VAL A N 1
ATOM 1547 C CA . VAL A 1 189 ? 6.370 -10.271 -10.947 1.00 78.75 189 VAL A CA 1
ATOM 1548 C C . VAL A 1 189 ? 7.045 -10.482 -9.616 1.00 78.75 189 VAL A C 1
ATOM 1550 O O . VAL A 1 189 ? 6.355 -10.368 -8.635 1.00 78.75 189 VAL A O 1
ATOM 1553 N N . ALA A 1 190 ? 8.367 -10.596 -9.495 1.00 75.50 190 ALA A N 1
ATOM 1554 C CA . ALA A 1 190 ? 9.084 -10.758 -8.225 1.00 75.50 190 ALA A CA 1
ATOM 1555 C C . ALA A 1 190 ? 9.058 -9.549 -7.257 1.00 75.50 190 ALA A C 1
ATOM 1557 O O . ALA A 1 190 ? 9.644 -9.646 -6.176 1.00 75.50 190 ALA A O 1
ATOM 1558 N N . SER A 1 191 ? 8.384 -8.444 -7.594 1.00 79.12 191 SER A N 1
ATOM 1559 C CA . SER A 1 191 ? 8.323 -7.199 -6.808 1.00 79.12 191 SER A CA 1
ATOM 1560 C C . SER A 1 191 ? 9.707 -6.615 -6.484 1.00 79.12 191 SER A C 1
ATOM 1562 O O . SER A 1 191 ? 9.936 -6.025 -5.429 1.00 79.12 191 SER A O 1
ATOM 1564 N N . LYS A 1 192 ? 10.661 -6.788 -7.401 1.00 81.12 192 LYS A N 1
ATOM 1565 C CA . LYS A 1 192 ? 12.053 -6.356 -7.280 1.00 81.12 192 LYS A CA 1
ATOM 1566 C C . LYS A 1 192 ? 12.291 -5.097 -8.111 1.00 81.12 192 LYS A C 1
ATOM 1568 O O . LYS A 1 192 ? 12.711 -5.159 -9.264 1.00 81.12 192 LYS A O 1
ATOM 1573 N N . ALA A 1 193 ? 12.046 -3.938 -7.506 1.00 85.44 193 ALA A N 1
ATOM 1574 C CA . ALA A 1 193 ? 12.244 -2.652 -8.167 1.00 85.44 193 ALA A CA 1
ATOM 1575 C C . ALA A 1 193 ? 13.715 -2.438 -8.578 1.00 85.44 193 ALA A C 1
ATOM 1577 O O . ALA A 1 193 ? 14.648 -2.661 -7.804 1.00 85.44 193 ALA A O 1
ATOM 1578 N N . ALA A 1 194 ? 13.926 -1.982 -9.812 1.00 86.62 194 ALA A N 1
ATOM 1579 C CA . ALA A 1 194 ? 15.243 -1.660 -10.352 1.00 86.62 194 ALA A CA 1
ATOM 1580 C C . ALA A 1 194 ? 15.753 -0.297 -9.865 1.00 86.62 194 ALA A C 1
ATOM 1582 O O . ALA A 1 194 ? 16.964 -0.095 -9.754 1.00 86.62 194 ALA A O 1
ATOM 1583 N N . THR A 1 195 ? 14.841 0.644 -9.617 1.00 85.62 195 THR A N 1
ATOM 1584 C CA . THR A 1 195 ? 15.122 1.965 -9.042 1.00 85.62 195 THR A CA 1
ATOM 1585 C C . THR A 1 195 ? 13.981 2.379 -8.124 1.00 85.62 195 THR A C 1
ATOM 1587 O O . THR A 1 195 ? 12.886 1.833 -8.239 1.00 85.62 195 THR A O 1
ATOM 1590 N N . SER A 1 196 ? 14.208 3.382 -7.275 1.00 84.38 196 SER A N 1
ATOM 1591 C CA . SER A 1 196 ? 13.140 3.984 -6.474 1.00 84.38 196 SER A CA 1
ATOM 1592 C C . SER A 1 196 ? 11.968 4.438 -7.361 1.00 84.38 196 SER A C 1
ATOM 1594 O O . SER A 1 196 ? 12.219 4.922 -8.474 1.00 84.38 196 SER A O 1
ATOM 1596 N N . PRO A 1 197 ? 10.716 4.255 -6.906 1.00 89.06 197 PRO A N 1
ATOM 1597 C CA . PRO A 1 197 ? 9.536 4.718 -7.626 1.00 89.06 197 PRO A CA 1
ATOM 1598 C C . PRO A 1 197 ? 9.483 6.250 -7.666 1.00 89.06 197 PRO A C 1
ATOM 1600 O O . PRO A 1 197 ? 10.071 6.923 -6.817 1.00 89.06 197 PRO A O 1
ATOM 1603 N N . ILE A 1 198 ? 8.777 6.791 -8.656 1.00 89.56 198 ILE A N 1
ATOM 1604 C CA . ILE A 1 198 ? 8.528 8.230 -8.801 1.00 89.56 198 ILE A CA 1
ATOM 1605 C C . ILE A 1 198 ? 7.094 8.527 -8.359 1.00 89.56 198 ILE A C 1
ATOM 1607 O O . ILE A 1 198 ? 6.164 7.836 -8.770 1.00 89.56 198 ILE A O 1
ATOM 1611 N N . ILE A 1 199 ? 6.925 9.562 -7.537 1.00 90.81 199 ILE A N 1
ATOM 1612 C CA . ILE A 1 199 ? 5.614 10.066 -7.116 1.00 90.81 199 ILE A CA 1
ATOM 1613 C C . ILE A 1 199 ? 5.163 11.109 -8.139 1.00 90.81 199 ILE A C 1
ATOM 1615 O O . ILE A 1 199 ? 5.842 12.116 -8.324 1.00 90.81 199 ILE A O 1
ATOM 1619 N N . ILE A 1 200 ? 4.022 10.878 -8.789 1.00 91.50 200 ILE A N 1
ATOM 1620 C CA . ILE A 1 200 ? 3.509 11.759 -9.853 1.00 91.50 200 ILE A CA 1
ATOM 1621 C C . ILE A 1 200 ? 2.415 12.725 -9.379 1.00 91.50 200 ILE A C 1
ATOM 1623 O O . ILE A 1 200 ? 1.814 13.416 -10.195 1.00 91.50 200 ILE A O 1
ATOM 1627 N N . PHE A 1 201 ? 2.136 12.808 -8.075 1.00 90.50 201 PHE A N 1
ATOM 1628 C CA . PHE A 1 201 ? 1.121 13.726 -7.554 1.00 90.50 201 PHE A CA 1
ATOM 1629 C C . PHE A 1 201 ? 1.452 15.184 -7.904 1.00 90.50 201 PHE A C 1
ATOM 1631 O O . PHE A 1 201 ? 2.505 15.702 -7.522 1.00 90.50 201 PHE A O 1
ATOM 1638 N N . LYS A 1 202 ? 0.541 15.837 -8.636 1.00 89.25 202 LYS A N 1
ATOM 1639 C CA . LYS A 1 202 ? 0.688 17.177 -9.229 1.00 89.25 202 LYS A CA 1
ATOM 1640 C C . LYS A 1 202 ? 1.875 17.328 -10.191 1.00 89.25 202 LYS A C 1
ATOM 1642 O O . LYS A 1 202 ? 2.316 18.449 -10.449 1.00 89.25 202 LYS A O 1
ATOM 1647 N N . ALA A 1 203 ? 2.399 16.225 -10.722 1.00 93.44 203 ALA A N 1
ATOM 1648 C CA . ALA A 1 203 ? 3.388 16.258 -11.790 1.00 93.44 203 ALA A CA 1
ATOM 1649 C C . ALA A 1 203 ? 2.747 16.722 -13.110 1.00 93.44 203 ALA A C 1
ATOM 1651 O O . ALA A 1 203 ? 1.548 16.545 -13.332 1.00 93.44 203 ALA A O 1
ATOM 1652 N N . ARG A 1 204 ? 3.553 17.297 -14.005 1.00 93.75 204 ARG A N 1
ATOM 1653 C CA . ARG A 1 204 ? 3.139 17.595 -15.384 1.00 93.75 204 ARG A CA 1
ATOM 1654 C C . ARG A 1 204 ? 3.760 16.588 -16.337 1.00 93.75 204 ARG A C 1
ATOM 1656 O O . ARG A 1 204 ? 4.963 16.352 -16.273 1.00 93.75 204 ARG A O 1
ATOM 1663 N N . CYS A 1 205 ? 2.952 16.006 -17.215 1.00 95.81 205 CYS A N 1
ATOM 1664 C CA . CYS A 1 205 ? 3.393 15.045 -18.219 1.00 95.81 205 CYS A CA 1
ATOM 1665 C C . CYS A 1 205 ? 2.997 15.558 -19.604 1.00 95.81 205 CYS A C 1
ATOM 1667 O O . CYS A 1 205 ? 1.826 15.837 -19.843 1.00 95.81 205 CYS A O 1
ATOM 1669 N N . GLU A 1 206 ? 3.964 15.720 -20.503 1.00 94.69 206 GLU A N 1
ATOM 1670 C CA . GLU A 1 206 ? 3.750 16.333 -21.818 1.00 94.69 206 GLU A CA 1
ATOM 1671 C C . GLU A 1 206 ? 4.549 15.602 -22.902 1.00 94.69 206 GLU A C 1
ATOM 1673 O O . GLU A 1 206 ? 5.611 15.031 -22.644 1.00 94.69 206 GLU A O 1
ATOM 1678 N N . LYS A 1 207 ? 4.068 15.632 -24.148 1.00 94.94 207 LYS A N 1
ATOM 1679 C CA . LYS A 1 207 ? 4.826 15.120 -25.299 1.00 94.94 207 LYS A CA 1
ATOM 1680 C C . LYS A 1 207 ? 6.060 15.999 -25.529 1.00 94.94 207 LYS A C 1
ATOM 1682 O O . LYS A 1 207 ? 5.947 17.221 -25.598 1.00 94.94 207 LYS A O 1
ATOM 1687 N N . ALA A 1 208 ? 7.235 15.395 -25.694 1.00 93.19 208 ALA A N 1
ATOM 1688 C CA . ALA A 1 208 ? 8.480 16.134 -25.896 1.00 93.19 208 ALA A CA 1
ATOM 1689 C C . ALA A 1 208 ? 8.652 16.512 -27.378 1.00 93.19 208 ALA A C 1
ATOM 1691 O O . ALA A 1 208 ? 9.453 15.912 -28.095 1.00 93.19 208 ALA A O 1
ATOM 1692 N N . GLY A 1 209 ? 7.874 17.491 -27.852 1.00 86.81 209 GLY A N 1
ATOM 1693 C CA . GLY A 1 209 ? 7.906 17.942 -29.252 1.00 86.81 209 GLY A CA 1
ATOM 1694 C C . GLY A 1 209 ? 9.227 18.603 -29.667 1.00 86.81 209 GLY A C 1
ATOM 1695 O O . GLY A 1 209 ? 9.593 18.593 -30.838 1.00 86.81 209 GLY A O 1
ATOM 1696 N N . ASP A 1 210 ? 9.977 19.124 -28.700 1.00 88.88 210 ASP A N 1
ATOM 1697 C CA . ASP A 1 210 ? 11.310 19.701 -28.872 1.00 88.88 210 ASP A CA 1
ATOM 1698 C C . ASP A 1 210 ? 12.417 18.637 -29.018 1.00 88.88 210 ASP A C 1
ATOM 1700 O O . ASP A 1 210 ? 13.539 18.941 -29.432 1.00 88.88 210 ASP A O 1
ATOM 1704 N N . TYR A 1 211 ? 12.129 17.373 -28.690 1.00 89.88 211 TYR A N 1
ATOM 1705 C CA . TYR A 1 211 ? 13.119 16.305 -28.701 1.00 89.88 211 TYR A CA 1
ATOM 1706 C C . TYR A 1 211 ? 13.198 15.606 -30.063 1.00 89.88 211 TYR A C 1
ATOM 1708 O O . TYR A 1 211 ? 12.461 14.671 -30.359 1.00 89.88 211 TYR A O 1
ATOM 1716 N N . THR A 1 212 ? 14.165 15.999 -30.891 1.00 88.25 212 THR A N 1
ATOM 1717 C CA . THR A 1 212 ? 14.299 15.482 -32.268 1.00 88.25 212 THR A CA 1
ATOM 1718 C C . THR A 1 212 ? 15.166 14.226 -32.407 1.00 88.25 212 THR A C 1
ATOM 1720 O O . THR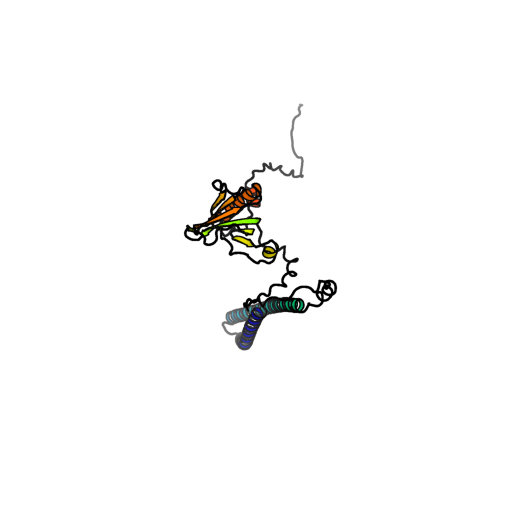 A 1 212 ? 15.174 13.594 -33.461 1.00 88.25 212 THR A O 1
ATOM 1723 N N . LYS A 1 213 ? 15.905 13.822 -31.362 1.00 89.50 213 LYS A N 1
ATOM 1724 C CA . LYS A 1 213 ? 16.860 12.692 -31.446 1.00 89.50 213 LYS A CA 1
ATOM 1725 C C . LYS A 1 213 ? 16.181 11.326 -31.506 1.00 89.50 213 LYS A C 1
ATOM 1727 O O . LYS A 1 213 ? 16.772 10.375 -32.011 1.00 89.50 213 LYS A O 1
ATOM 1732 N N . ARG A 1 214 ? 14.989 11.202 -30.921 1.00 91.56 214 ARG A N 1
ATOM 1733 C CA . ARG A 1 214 ? 14.188 9.975 -30.907 1.00 91.56 214 ARG A CA 1
ATOM 1734 C C . ARG A 1 214 ? 12.715 10.342 -31.004 1.00 91.56 214 ARG A C 1
ATOM 1736 O O . ARG A 1 214 ? 12.303 11.343 -30.431 1.00 91.56 214 ARG A O 1
ATOM 1743 N N . LYS A 1 215 ? 11.948 9.525 -31.720 1.00 92.81 215 LYS A N 1
ATOM 1744 C CA . LYS A 1 215 ? 10.493 9.669 -31.845 1.00 92.81 215 LYS A CA 1
ATOM 1745 C C . LYS A 1 215 ? 9.795 9.076 -30.621 1.00 92.81 215 LYS A C 1
ATOM 1747 O O . LYS A 1 215 ? 10.396 8.266 -29.926 1.00 92.81 215 LYS A O 1
ATOM 1752 N N . HIS A 1 216 ? 8.538 9.448 -30.395 1.00 94.62 216 HIS A N 1
ATOM 1753 C CA . HIS A 1 216 ? 7.691 8.887 -29.329 1.00 94.62 216 HIS A CA 1
ATOM 1754 C C . HIS A 1 216 ? 8.245 9.130 -27.913 1.00 94.62 216 HIS A C 1
ATOM 1756 O O . HIS A 1 216 ? 8.174 8.268 -27.034 1.00 94.62 216 HIS A O 1
ATOM 1762 N N . VAL A 1 217 ? 8.844 10.308 -27.711 1.00 95.94 217 VAL A N 1
ATOM 1763 C CA . VAL A 1 217 ? 9.387 10.728 -26.419 1.00 95.94 217 VAL A CA 1
ATOM 1764 C C . VAL A 1 217 ? 8.400 11.649 -25.714 1.00 95.94 217 VAL A C 1
ATOM 1766 O O . VAL A 1 217 ? 7.917 12.621 -26.293 1.00 95.94 217 VAL A O 1
ATOM 1769 N N . PHE A 1 218 ? 8.159 11.386 -24.436 1.00 96.75 218 PHE A N 1
ATOM 1770 C CA . PHE A 1 218 ? 7.414 12.269 -23.547 1.00 96.75 218 PHE A CA 1
ATOM 1771 C C . PHE A 1 218 ? 8.263 12.669 -22.341 1.00 96.75 218 PHE A C 1
ATOM 1773 O O . PHE A 1 218 ? 9.264 12.023 -22.014 1.00 96.75 218 PHE A O 1
ATOM 1780 N N . ARG A 1 219 ? 7.892 13.776 -21.703 1.00 96.19 219 ARG A N 1
ATOM 1781 C CA . ARG A 1 219 ? 8.602 14.374 -20.578 1.00 96.19 219 ARG A CA 1
ATOM 1782 C C . ARG A 1 219 ? 7.700 14.433 -19.355 1.00 96.19 219 ARG A C 1
ATOM 1784 O O . ARG A 1 219 ? 6.542 14.825 -19.450 1.00 96.19 219 ARG A O 1
ATOM 1791 N N . LEU A 1 220 ? 8.266 14.066 -18.212 1.00 95.94 220 LEU A N 1
ATOM 1792 C CA . LEU A 1 220 ? 7.632 14.144 -16.903 1.00 95.94 220 LEU A CA 1
ATOM 1793 C C . LEU A 1 220 ? 8.382 15.159 -16.039 1.00 95.94 220 LEU A C 1
ATOM 1795 O O . LEU A 1 220 ? 9.579 14.994 -15.791 1.00 95.94 220 LEU A O 1
ATOM 1799 N N . TYR A 1 221 ? 7.655 16.167 -15.571 1.00 94.75 221 TYR A N 1
ATOM 1800 C CA . TYR A 1 221 ? 8.099 17.174 -14.618 1.00 94.75 221 TYR A CA 1
ATOM 1801 C C . TYR A 1 221 ? 7.482 16.876 -13.255 1.00 94.75 221 TYR A C 1
ATOM 1803 O O . TYR A 1 221 ? 6.268 16.988 -13.067 1.00 94.75 221 TYR A O 1
ATOM 1811 N N . CYS A 1 222 ? 8.314 16.505 -12.296 1.00 92.19 222 CYS A N 1
ATOM 1812 C CA . CYS A 1 222 ? 7.882 16.263 -10.929 1.00 92.19 222 CYS A CA 1
ATOM 1813 C C . CYS A 1 222 ? 7.829 17.574 -10.129 1.00 92.19 222 CYS A C 1
ATOM 1815 O O . CYS A 1 222 ? 8.480 18.567 -10.457 1.00 92.19 222 CYS A O 1
ATOM 1817 N N . THR A 1 223 ? 7.076 17.574 -9.030 1.00 89.69 223 THR A N 1
ATOM 1818 C CA . THR A 1 223 ? 6.924 18.745 -8.145 1.00 89.69 223 THR A CA 1
ATOM 1819 C C . THR A 1 223 ? 8.201 19.120 -7.390 1.00 89.69 223 THR A C 1
ATOM 1821 O O . THR A 1 223 ? 8.348 20.263 -6.967 1.00 89.69 223 THR A O 1
ATOM 1824 N N . ASP A 1 224 ? 9.148 18.191 -7.262 1.00 85.88 224 ASP A N 1
ATOM 1825 C CA . ASP A 1 224 ? 10.477 18.416 -6.684 1.00 85.88 22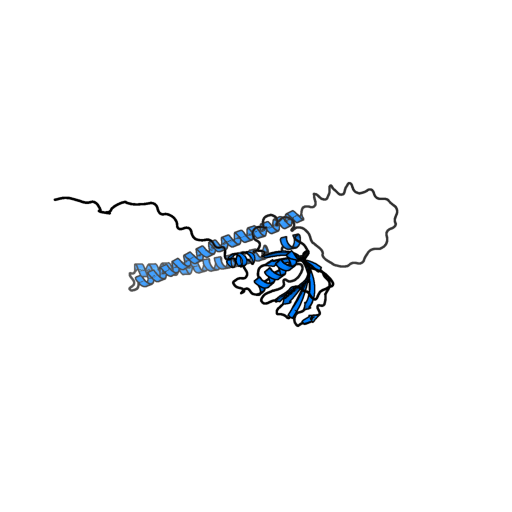4 ASP A CA 1
ATOM 1826 C C . ASP A 1 224 ? 11.468 19.073 -7.670 1.00 85.88 224 ASP A C 1
ATOM 1828 O O . ASP A 1 224 ? 12.642 19.273 -7.342 1.00 85.88 224 ASP A O 1
ATOM 1832 N N . GLY A 1 225 ? 11.011 19.396 -8.885 1.00 87.94 225 GLY A N 1
ATOM 1833 C CA . GLY A 1 225 ? 11.832 19.941 -9.963 1.00 87.94 225 GLY A CA 1
ATOM 1834 C C . GLY A 1 225 ? 12.691 18.897 -10.678 1.00 87.94 225 GLY A C 1
ATOM 1835 O O . GLY A 1 225 ? 13.609 19.280 -11.404 1.00 87.94 225 GLY A O 1
ATOM 1836 N N . SER A 1 226 ? 12.443 17.599 -10.463 1.00 91.75 226 SER A N 1
ATOM 1837 C CA . SER A 1 226 ? 13.075 16.545 -11.256 1.00 91.75 226 SER A CA 1
ATOM 1838 C C . SER A 1 226 ? 12.408 16.383 -12.624 1.00 91.75 226 SER A C 1
ATOM 1840 O O . SER A 1 226 ? 11.195 16.540 -12.780 1.00 91.75 226 SER A O 1
ATOM 1842 N N . GLU A 1 227 ? 13.224 16.069 -13.629 1.00 94.56 227 GLU A N 1
ATOM 1843 C CA . GLU A 1 227 ? 12.805 15.933 -15.022 1.00 94.56 227 GLU A CA 1
ATOM 1844 C C . GLU A 1 227 ? 13.256 14.600 -15.600 1.00 94.56 227 GLU A C 1
ATOM 1846 O O . GLU A 1 227 ? 14.441 14.237 -15.566 1.00 94.56 227 GLU A O 1
ATOM 1851 N N . PHE A 1 228 ? 12.305 13.896 -16.205 1.00 95.00 228 PHE A N 1
ATOM 1852 C CA . PHE A 1 228 ? 12.535 12.615 -16.851 1.00 95.00 228 PHE A CA 1
ATOM 1853 C C . PHE A 1 228 ? 12.040 12.645 -18.290 1.00 95.00 228 PHE A C 1
ATOM 1855 O O . PHE A 1 228 ? 10.968 13.166 -18.581 1.00 95.00 228 PHE A O 1
ATOM 1862 N N . LEU A 1 229 ? 12.814 12.036 -19.184 1.00 95.69 229 LEU A N 1
ATOM 1863 C CA . LEU A 1 229 ? 12.388 11.710 -20.537 1.00 95.69 229 LEU A CA 1
ATOM 1864 C C . LEU A 1 229 ? 12.107 10.216 -20.624 1.00 95.69 229 LEU A C 1
ATOM 1866 O O . LEU A 1 229 ? 12.903 9.397 -20.154 1.00 95.69 229 LEU A O 1
ATOM 1870 N N . PHE A 1 230 ? 11.003 9.878 -21.271 1.00 96.94 230 PHE A N 1
ATOM 1871 C CA . PHE A 1 230 ? 10.576 8.512 -21.507 1.00 96.94 230 PHE A CA 1
ATOM 1872 C C . PHE A 1 230 ? 10.383 8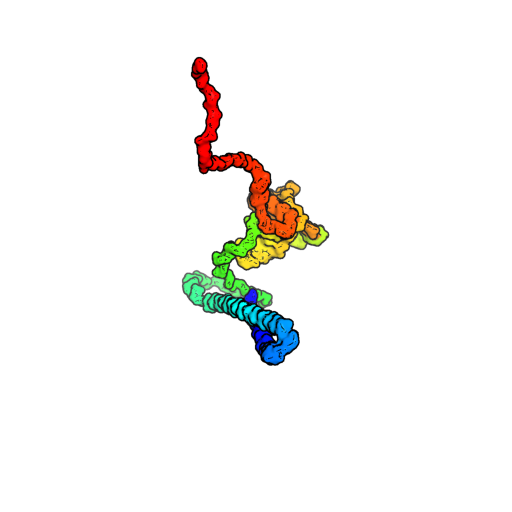.278 -22.996 1.00 96.94 230 PHE A C 1
ATOM 1874 O O . PHE A 1 230 ? 9.772 9.094 -23.676 1.00 96.94 230 PHE A O 1
ATOM 1881 N N . LEU A 1 231 ? 10.911 7.168 -23.496 1.00 96.19 231 LEU A N 1
ATOM 1882 C CA . LEU A 1 231 ? 10.715 6.697 -24.860 1.00 96.19 231 LEU A CA 1
ATOM 1883 C C . LEU A 1 231 ? 9.701 5.556 -24.840 1.00 96.19 231 LEU A C 1
ATOM 1885 O O . LEU A 1 231 ? 9.955 4.533 -24.196 1.00 96.19 231 LEU A O 1
ATOM 1889 N N . ALA A 1 232 ? 8.601 5.721 -25.569 1.00 95.56 232 ALA A N 1
ATOM 1890 C CA . ALA A 1 232 ? 7.633 4.659 -25.802 1.00 95.56 232 ALA A CA 1
ATOM 1891 C C . ALA A 1 232 ? 7.937 3.895 -27.110 1.00 95.56 232 ALA A C 1
ATOM 1893 O O . ALA A 1 232 ? 8.537 4.461 -28.026 1.00 95.56 232 ALA A O 1
ATOM 1894 N N . PRO A 1 233 ? 7.511 2.623 -27.234 1.00 94.12 233 PRO A N 1
ATOM 1895 C CA . PRO A 1 233 ? 7.699 1.842 -28.461 1.00 94.12 233 PRO A CA 1
ATOM 1896 C C . PRO A 1 233 ? 6.903 2.358 -29.671 1.00 94.12 233 PRO A C 1
ATOM 1898 O O . PRO A 1 233 ? 7.309 2.129 -30.808 1.00 94.12 233 PRO A O 1
ATOM 1901 N N . SER A 1 234 ? 5.771 3.028 -29.438 1.00 93.81 234 SER A N 1
ATOM 1902 C CA . SER A 1 234 ? 4.881 3.558 -30.475 1.00 93.81 234 SER A CA 1
ATOM 1903 C C . SER A 1 234 ? 4.276 4.898 -30.059 1.00 93.81 234 SER A C 1
ATOM 1905 O O . SER A 1 234 ? 4.259 5.254 -28.879 1.00 93.81 234 SER A O 1
ATOM 1907 N N . GLU A 1 235 ? 3.756 5.638 -31.040 1.00 93.50 235 GLU A N 1
ATOM 1908 C CA . GLU A 1 235 ? 3.052 6.902 -30.809 1.00 93.50 235 GLU A CA 1
ATOM 1909 C C . GLU A 1 235 ? 1.776 6.715 -29.988 1.00 93.50 235 GLU A C 1
ATOM 1911 O O . GLU A 1 235 ? 1.556 7.457 -29.038 1.00 93.50 235 GLU A O 1
ATOM 1916 N N . THR A 1 236 ? 1.004 5.670 -30.285 1.00 93.56 236 THR A N 1
ATOM 1917 C CA . THR A 1 236 ? -0.217 5.330 -29.544 1.00 93.56 236 THR A CA 1
ATOM 1918 C C . THR A 1 236 ? 0.069 5.055 -28.070 1.00 93.56 236 THR A C 1
ATOM 1920 O O . THR A 1 236 ? -0.574 5.620 -27.195 1.00 93.56 236 THR A O 1
ATOM 1923 N N . LEU A 1 237 ? 1.107 4.264 -27.772 1.00 93.50 237 LEU A N 1
ATOM 1924 C CA . LEU A 1 237 ? 1.493 3.989 -26.389 1.00 93.50 237 LEU A CA 1
ATOM 1925 C C . LEU A 1 237 ? 2.010 5.248 -25.695 1.00 93.50 237 LEU A C 1
ATOM 1927 O O . LEU A 1 237 ? 1.722 5.452 -24.522 1.00 93.50 237 LEU A O 1
ATOM 1931 N N . MET A 1 238 ? 2.767 6.099 -26.394 1.00 94.62 238 MET A N 1
ATOM 1932 C CA . MET A 1 238 ? 3.196 7.385 -25.838 1.00 94.62 238 MET A CA 1
ATOM 1933 C C . MET A 1 238 ? 1.987 8.223 -25.405 1.00 94.62 238 MET A C 1
ATOM 1935 O O . MET A 1 238 ? 2.007 8.796 -24.319 1.00 94.62 238 MET A O 1
ATOM 1939 N N . GLU A 1 239 ? 0.957 8.301 -26.246 1.00 94.25 239 GLU A N 1
ATOM 1940 C CA . GLU A 1 239 ? -0.281 9.021 -25.947 1.00 94.25 239 GLU A CA 1
ATOM 1941 C C . GLU A 1 239 ? -1.004 8.435 -24.739 1.00 94.25 239 GLU A C 1
ATOM 1943 O O . GLU A 1 239 ? -1.314 9.183 -23.813 1.00 94.25 239 GLU A O 1
ATOM 1948 N N . ASP A 1 240 ? -1.174 7.114 -24.690 1.00 93.19 240 ASP A N 1
ATOM 1949 C CA . ASP A 1 240 ? -1.795 6.432 -23.551 1.00 93.19 240 ASP A CA 1
ATOM 1950 C C . ASP A 1 240 ? -1.038 6.693 -22.244 1.00 93.19 240 ASP A C 1
ATOM 1952 O O . ASP A 1 240 ? -1.644 7.018 -21.220 1.00 93.19 240 ASP A O 1
ATOM 1956 N N . TRP A 1 241 ? 0.297 6.614 -22.274 1.00 95.06 241 TRP A N 1
ATOM 1957 C CA . TRP A 1 241 ? 1.138 6.923 -21.118 1.00 95.06 241 TRP A CA 1
ATOM 1958 C C . TRP A 1 241 ? 0.974 8.375 -20.665 1.00 95.06 241 TRP A C 1
ATOM 1960 O O . TRP A 1 241 ? 0.803 8.623 -19.471 1.00 95.06 241 TRP A O 1
ATOM 1970 N N . VAL A 1 242 ? 1.002 9.338 -21.591 1.00 95.19 242 VAL A N 1
ATOM 1971 C CA . VAL A 1 242 ? 0.828 10.762 -21.266 1.00 95.19 242 VAL A CA 1
ATOM 1972 C C . VAL A 1 242 ? -0.557 11.022 -20.676 1.00 95.19 242 VAL A C 1
ATOM 1974 O O . VAL A 1 242 ? -0.653 11.696 -19.649 1.00 95.19 242 VAL A O 1
ATOM 1977 N N . ASN A 1 243 ? -1.610 10.456 -21.266 1.00 93.50 243 ASN A N 1
ATOM 1978 C CA . ASN A 1 243 ? -2.992 10.643 -20.829 1.00 93.50 243 ASN A CA 1
ATOM 1979 C C . ASN A 1 243 ? -3.228 10.058 -19.431 1.00 93.50 243 ASN A C 1
ATOM 1981 O O . ASN A 1 243 ? -3.676 10.775 -18.533 1.00 93.50 243 ASN A O 1
ATOM 1985 N N . LYS A 1 244 ? -2.851 8.790 -19.213 1.00 92.25 244 LYS A N 1
ATOM 1986 C CA . LYS A 1 244 ? -3.026 8.106 -17.923 1.00 92.25 244 LYS A CA 1
ATOM 1987 C C . LYS A 1 244 ? -2.184 8.760 -16.824 1.00 92.25 244 LYS A C 1
ATOM 1989 O O . LYS A 1 244 ? -2.707 9.066 -15.756 1.00 92.25 244 LYS A O 1
ATOM 1994 N N . ILE A 1 245 ? -0.908 9.074 -17.078 1.00 93.75 245 ILE A N 1
ATOM 1995 C CA . ILE A 1 245 ? -0.069 9.770 -16.084 1.00 93.75 245 ILE A CA 1
ATOM 1996 C C . ILE A 1 245 ? -0.661 11.143 -15.737 1.00 93.75 245 ILE A C 1
ATOM 1998 O O . ILE A 1 245 ? -0.727 11.490 -14.559 1.00 93.75 245 ILE A O 1
ATOM 2002 N N . SER A 1 246 ? -1.101 11.918 -16.733 1.00 93.38 246 SER A N 1
ATOM 2003 C CA . SER A 1 246 ? -1.668 13.254 -16.500 1.00 93.38 246 SER A CA 1
ATOM 2004 C C . SER A 1 246 ? -2.943 13.199 -15.664 1.00 93.38 246 SER A C 1
ATOM 2006 O O . SER A 1 246 ? -3.098 13.997 -14.740 1.00 93.38 246 SER A O 1
ATOM 2008 N N . PHE A 1 247 ? -3.812 12.224 -15.935 1.00 90.62 247 PHE A N 1
ATOM 2009 C CA . PHE A 1 247 ? -5.017 11.979 -15.151 1.00 90.62 247 PHE A CA 1
ATOM 2010 C C . PHE A 1 247 ? -4.681 11.663 -13.687 1.00 90.62 247 PHE A C 1
ATOM 2012 O O . PHE A 1 247 ? -5.085 12.400 -12.787 1.00 90.62 247 PHE A O 1
ATOM 2019 N N . HIS A 1 248 ? -3.852 10.645 -13.430 1.00 86.69 248 HIS A N 1
ATOM 2020 C CA . HIS A 1 248 ? -3.507 10.246 -12.059 1.00 86.69 248 HIS A CA 1
ATOM 2021 C C . HIS A 1 248 ? -2.701 11.299 -11.290 1.00 86.69 248 HIS A C 1
ATOM 2023 O O . HIS A 1 248 ? -2.804 11.379 -10.061 1.00 86.69 248 HIS A O 1
ATOM 2029 N N . ALA A 1 249 ? -1.929 12.133 -11.990 1.00 91.00 249 ALA A N 1
ATOM 2030 C CA . ALA A 1 249 ? -1.221 13.255 -11.387 1.00 91.00 249 ALA A CA 1
ATOM 2031 C C . ALA A 1 249 ? -2.176 14.317 -10.817 1.00 91.00 249 ALA A C 1
ATOM 2033 O O . ALA A 1 249 ? -1.840 14.972 -9.827 1.00 91.00 249 ALA A O 1
ATOM 2034 N N . GLN A 1 250 ? -3.354 14.487 -11.419 1.00 89.31 250 GLN A N 1
ATOM 2035 C CA . GLN A 1 250 ? -4.339 15.504 -11.041 1.00 89.31 250 GLN A CA 1
ATOM 2036 C C . GLN A 1 250 ? -5.377 14.988 -10.038 1.00 89.31 250 GLN A C 1
ATOM 2038 O O . GLN A 1 250 ? -6.008 15.791 -9.349 1.00 89.31 250 GLN A O 1
ATOM 2043 N N . LEU A 1 251 ? -5.520 13.666 -9.899 1.00 84.50 251 LEU A N 1
ATOM 2044 C CA . LEU A 1 251 ? -6.431 13.070 -8.927 1.00 84.50 251 LEU A CA 1
ATOM 2045 C C . LEU A 1 251 ? -6.049 13.422 -7.475 1.00 84.50 251 LEU A C 1
ATOM 2047 O O . LEU A 1 251 ? -4.871 13.404 -7.105 1.00 84.50 251 LEU A O 1
ATOM 2051 N N . PRO A 1 252 ? -7.030 13.690 -6.597 1.00 79.00 252 PRO A N 1
ATOM 2052 C CA . PRO A 1 252 ? -6.812 13.684 -5.156 1.00 79.00 252 PRO A CA 1
ATOM 2053 C C . PRO A 1 252 ? -6.263 12.327 -4.685 1.00 79.00 252 PRO A C 1
ATOM 2055 O O . PRO A 1 252 ? -6.669 11.295 -5.223 1.00 79.00 252 PRO A O 1
ATOM 2058 N N . PRO A 1 253 ? -5.407 12.277 -3.644 1.00 75.50 253 PRO A N 1
ATOM 2059 C CA . PRO A 1 253 ? -4.881 11.015 -3.122 1.00 75.50 253 PRO A CA 1
ATOM 2060 C C . PRO A 1 253 ? -5.958 9.988 -2.733 1.00 75.50 253 PRO A C 1
ATOM 2062 O O . PRO A 1 253 ? -5.753 8.788 -2.878 1.00 75.50 253 PRO A O 1
ATOM 2065 N N . SER A 1 254 ? -7.132 10.452 -2.296 1.00 75.00 254 SER A N 1
ATOM 2066 C CA . SER A 1 254 ? -8.286 9.604 -1.970 1.00 75.00 254 SER A CA 1
ATOM 2067 C C . SER A 1 254 ? -8.892 8.879 -3.175 1.00 75.00 254 SER A C 1
ATOM 2069 O O . SER A 1 254 ? -9.607 7.901 -2.990 1.00 75.00 254 SER A O 1
ATOM 2071 N N . LEU A 1 255 ? -8.615 9.345 -4.393 1.00 79.56 255 LEU A N 1
ATOM 2072 C CA . LEU A 1 255 ? -9.158 8.813 -5.642 1.00 79.56 255 LEU A CA 1
ATOM 2073 C C . LEU A 1 255 ? -8.100 8.088 -6.485 1.00 79.56 255 LEU A C 1
ATOM 2075 O O . LEU A 1 255 ? -8.334 7.802 -7.650 1.00 79.56 255 LEU A O 1
ATOM 2079 N N . GLN A 1 256 ? -6.941 7.752 -5.910 1.00 74.94 256 GLN A N 1
ATOM 2080 C CA . GLN A 1 256 ? -5.830 7.099 -6.622 1.00 74.94 256 GLN A CA 1
ATOM 2081 C C . GLN A 1 256 ? -6.165 5.728 -7.231 1.00 74.94 256 GLN A C 1
ATOM 2083 O O . GLN A 1 256 ? -5.389 5.247 -8.051 1.00 74.94 256 GLN A O 1
ATOM 2088 N N . LEU A 1 257 ? -7.270 5.105 -6.815 1.00 74.81 257 LEU A N 1
ATOM 2089 C CA . LEU A 1 257 ? -7.748 3.814 -7.319 1.00 74.81 257 LEU A CA 1
ATOM 2090 C C . LEU A 1 257 ? -8.769 3.945 -8.466 1.00 74.81 257 LEU A C 1
ATOM 2092 O O . LEU A 1 257 ? -9.275 2.927 -8.925 1.00 74.81 257 LEU A O 1
ATOM 2096 N N . LEU A 1 258 ? -9.114 5.167 -8.896 1.00 73.06 258 LEU A N 1
ATOM 2097 C CA . LEU A 1 258 ? -9.975 5.377 -10.064 1.00 73.06 258 LEU A CA 1
ATOM 2098 C C . LEU A 1 258 ? -9.214 5.058 -11.347 1.00 73.06 258 LEU A C 1
ATOM 2100 O O . LEU A 1 258 ? -8.153 5.639 -11.569 1.00 73.06 258 LEU A O 1
ATOM 2104 N N . SER A 1 259 ? -9.803 4.230 -12.211 1.00 75.00 259 SER A N 1
ATOM 2105 C CA . SER A 1 259 ? -9.215 3.925 -13.511 1.00 75.00 259 SER A CA 1
ATOM 2106 C C . SER A 1 259 ? -9.430 5.064 -14.506 1.00 75.00 259 SER A C 1
ATOM 2108 O O . SER A 1 259 ? -10.498 5.688 -14.558 1.00 75.00 259 SER A O 1
ATOM 2110 N N . TYR A 1 260 ? -8.417 5.340 -15.331 1.00 75.50 260 TYR A N 1
ATOM 2111 C CA . TYR A 1 260 ? -8.567 6.314 -16.418 1.00 75.50 260 TYR A CA 1
ATOM 2112 C C . TYR A 1 260 ? -9.691 5.902 -17.379 1.00 75.50 260 TYR A C 1
ATOM 2114 O O . TYR A 1 260 ? -10.498 6.738 -17.785 1.00 75.50 260 TYR A O 1
ATOM 2122 N N . ASP A 1 261 ? -9.780 4.611 -17.701 1.00 75.00 261 ASP A N 1
ATOM 2123 C CA . ASP A 1 261 ? -10.705 4.104 -18.716 1.00 75.00 261 ASP A CA 1
ATOM 2124 C C . ASP A 1 261 ? -12.172 4.179 -18.257 1.00 75.00 261 ASP A C 1
ATOM 2126 O O . ASP A 1 261 ? -13.051 4.436 -19.082 1.00 75.00 261 ASP A O 1
ATOM 2130 N N . ASP A 1 262 ? -12.463 4.035 -16.958 1.00 68.56 262 ASP A N 1
ATOM 2131 C CA . ASP A 1 262 ? -13.827 4.218 -16.443 1.00 68.56 262 ASP A CA 1
ATOM 2132 C C . ASP A 1 262 ? -14.230 5.698 -16.395 1.00 68.56 262 ASP A C 1
ATOM 2134 O O . ASP A 1 262 ? -15.370 6.030 -16.720 1.00 68.56 262 ASP A O 1
ATOM 2138 N N . SER A 1 263 ? -13.287 6.612 -16.131 1.00 63.19 263 SER A N 1
ATOM 2139 C CA . SER A 1 263 ? -13.555 8.060 -16.194 1.00 63.19 263 SER A CA 1
ATOM 2140 C C . SER A 1 263 ? -13.895 8.560 -17.609 1.00 63.19 263 SER A C 1
ATOM 2142 O O . SER A 1 263 ? -14.646 9.522 -17.769 1.00 63.19 263 SER A O 1
ATOM 2144 N N . GLN A 1 264 ? -13.379 7.896 -18.653 1.00 63.78 264 GLN A N 1
ATOM 2145 C CA . GLN A 1 264 ? -13.715 8.203 -20.050 1.00 63.78 264 GLN A CA 1
ATOM 2146 C C . GLN A 1 264 ? -15.100 7.665 -20.457 1.00 63.78 264 GLN A C 1
ATOM 2148 O O . GLN A 1 264 ? -15.745 8.212 -21.354 1.00 63.78 264 GLN A O 1
ATOM 2153 N N . LYS A 1 265 ? -15.599 6.611 -19.796 1.00 59.47 265 LYS A N 1
ATOM 2154 C CA . LYS A 1 265 ? -16.953 6.084 -20.042 1.00 59.47 265 LYS A CA 1
ATOM 2155 C C . LYS A 1 265 ? -18.040 6.977 -19.446 1.00 59.47 265 LYS A C 1
ATOM 2157 O O . LYS A 1 265 ? -19.097 7.107 -20.049 1.00 59.47 265 LYS A O 1
ATOM 2162 N N . GLU A 1 266 ? -17.787 7.630 -18.314 1.00 54.00 266 GLU A N 1
ATOM 2163 C CA . GLU A 1 266 ? -18.753 8.565 -17.712 1.00 54.00 266 GLU A CA 1
ATOM 2164 C C . GLU A 1 266 ? -18.871 9.899 -18.477 1.00 54.00 266 GLU A C 1
ATOM 2166 O O . GLU A 1 266 ? -19.879 10.593 -18.359 1.00 54.00 266 GLU A O 1
ATOM 2171 N N . SER A 1 267 ? -17.875 10.257 -19.296 1.00 50.44 267 SER A N 1
ATOM 2172 C CA . SER A 1 267 ? -17.838 11.520 -20.051 1.00 50.44 267 SER A CA 1
ATOM 2173 C C . SER A 1 267 ? -18.400 11.433 -21.478 1.00 50.44 267 SER A C 1
ATOM 2175 O O . SER A 1 267 ? -18.493 12.454 -22.164 1.00 50.44 267 SER A O 1
ATOM 2177 N N . SER A 1 268 ? -18.817 10.247 -21.938 1.00 31.89 268 SER A N 1
ATOM 2178 C CA . SER A 1 268 ? -19.420 10.058 -23.263 1.00 31.89 268 SER A CA 1
ATOM 2179 C C . SER A 1 268 ? -20.960 10.097 -23.191 1.00 31.89 268 SER A C 1
ATOM 2181 O O . SER A 1 268 ? -21.569 9.270 -22.514 1.00 31.89 268 SER A O 1
ATOM 2183 N N . PRO A 1 269 ? -21.650 11.021 -23.898 1.00 44.09 269 PRO A N 1
ATOM 2184 C CA . PRO A 1 269 ? -23.106 11.084 -23.889 1.00 44.09 269 PRO A CA 1
ATOM 2185 C C . PRO A 1 269 ? -23.672 10.044 -24.863 1.00 44.09 269 PRO A C 1
ATOM 2187 O O . PRO A 1 269 ? -24.046 10.361 -25.995 1.00 44.09 269 PRO A O 1
ATOM 2190 N N . THR A 1 270 ? -23.766 8.780 -24.449 1.00 36.84 270 THR A N 1
ATOM 2191 C CA . THR A 1 270 ? -24.638 7.830 -25.149 1.00 36.84 270 THR A CA 1
ATOM 2192 C C . THR A 1 270 ? -26.091 8.204 -24.896 1.00 36.84 270 THR A C 1
ATOM 2194 O O . THR A 1 270 ? -26.662 7.965 -23.837 1.00 36.84 270 THR A O 1
ATOM 2197 N N . LYS A 1 271 ? -26.674 8.804 -25.932 1.00 41.41 271 LYS A N 1
ATOM 2198 C CA . LYS A 1 271 ? -28.098 8.982 -26.196 1.00 41.41 271 LYS A CA 1
ATOM 2199 C C . LYS A 1 271 ? -28.826 7.632 -26.078 1.00 41.41 271 LYS A C 1
ATOM 2201 O O . LYS A 1 271 ? -29.022 6.943 -27.072 1.00 41.41 271 LYS A O 1
ATOM 2206 N N . ALA A 1 272 ? -29.214 7.253 -24.867 1.00 34.47 272 ALA A N 1
ATOM 2207 C CA . ALA A 1 272 ? -30.171 6.186 -24.615 1.00 34.47 272 ALA A CA 1
ATOM 2208 C C . ALA A 1 272 ? -31.484 6.836 -24.173 1.00 34.47 272 ALA A C 1
ATOM 2210 O O . ALA A 1 272 ? -31.666 7.209 -23.017 1.00 34.47 272 ALA A O 1
ATOM 2211 N N . THR A 1 273 ? -32.386 7.026 -25.133 1.00 35.72 273 THR A N 1
ATOM 2212 C CA . THR A 1 273 ? -33.798 7.302 -24.867 1.00 35.72 273 THR A CA 1
ATOM 2213 C C . THR A 1 273 ? -34.336 6.183 -23.968 1.00 35.72 273 THR A C 1
ATOM 2215 O O . THR A 1 273 ? -34.242 5.020 -24.368 1.00 35.72 273 THR A O 1
ATOM 2218 N N . PRO A 1 274 ? -34.901 6.466 -22.783 1.00 37.12 274 PRO A N 1
ATOM 2219 C CA . PRO A 1 274 ? -35.542 5.431 -21.993 1.00 37.12 274 PRO A CA 1
ATOM 2220 C C . PRO A 1 274 ? -36.900 5.132 -22.634 1.00 37.12 274 PRO A C 1
ATOM 2222 O O . PRO A 1 274 ? -37.848 5.906 -22.513 1.00 37.12 274 PRO A O 1
ATOM 2225 N N . SER A 1 275 ? -37.000 4.018 -23.357 1.00 35.00 275 SER A N 1
ATOM 2226 C CA . SER A 1 275 ? -38.296 3.420 -23.670 1.00 35.00 275 SER A CA 1
ATOM 2227 C C . SER A 1 275 ? -38.926 2.954 -22.358 1.00 35.00 275 SER A C 1
ATOM 2229 O O . SER A 1 275 ? -38.392 2.066 -21.691 1.00 35.00 275 SER A O 1
ATOM 2231 N N . LEU A 1 276 ? -40.032 3.599 -21.982 1.00 33.69 276 LEU A N 1
ATOM 2232 C CA . LEU A 1 276 ? -40.856 3.251 -20.827 1.00 33.69 276 LEU A CA 1
ATOM 2233 C C . LEU A 1 276 ? -41.278 1.768 -20.860 1.00 33.69 276 LEU A C 1
ATOM 2235 O O . LEU A 1 276 ? -41.622 1.260 -21.929 1.00 33.69 276 LEU A O 1
ATOM 2239 N N . PRO A 1 277 ? -41.315 1.082 -19.705 1.00 37.69 277 PRO A N 1
ATOM 2240 C CA . PRO A 1 277 ? -41.889 -0.250 -19.603 1.00 37.69 277 PRO A CA 1
ATOM 2241 C C . PRO A 1 277 ? -43.422 -0.176 -19.667 1.00 37.69 277 PRO A C 1
ATOM 2243 O O . PRO A 1 277 ? -44.069 0.436 -18.817 1.00 37.69 277 PRO A O 1
ATOM 2246 N N . THR A 1 278 ? -44.004 -0.825 -20.674 1.00 35.22 278 THR A N 1
ATOM 2247 C CA . THR A 1 278 ? -45.445 -1.085 -20.764 1.00 35.22 278 THR A CA 1
ATOM 2248 C C . THR A 1 278 ? -45.863 -2.018 -19.626 1.00 35.22 278 THR A C 1
ATOM 2250 O O . THR A 1 278 ? -45.477 -3.186 -19.594 1.00 35.22 278 THR A O 1
ATOM 2253 N N . VAL A 1 279 ? -46.654 -1.496 -18.689 1.00 41.31 279 VAL A N 1
ATOM 2254 C CA . VAL A 1 279 ? -47.330 -2.265 -17.635 1.00 41.31 279 VAL A CA 1
ATOM 2255 C C . VAL A 1 279 ? -48.566 -2.953 -18.232 1.00 41.31 279 VAL A C 1
ATOM 2257 O O . VAL A 1 279 ? -49.363 -2.274 -18.879 1.00 41.31 279 VAL A O 1
ATOM 2260 N N . PRO A 1 280 ? -48.784 -4.262 -18.013 1.00 41.78 280 PRO A N 1
ATOM 2261 C CA . PRO A 1 280 ? -50.055 -4.907 -18.306 1.00 41.78 280 PRO A CA 1
ATOM 2262 C C . PRO A 1 280 ? -50.952 -4.910 -17.058 1.00 41.78 280 PRO A C 1
ATOM 2264 O O . PRO A 1 280 ? -50.559 -5.445 -16.023 1.00 41.78 280 PRO A O 1
ATOM 2267 N N . GLY A 1 281 ? -52.178 -4.384 -17.160 1.00 35.66 281 GLY A N 1
ATOM 2268 C CA . GLY A 1 281 ? -53.242 -4.773 -16.229 1.00 35.66 281 GLY A CA 1
ATOM 2269 C C . GLY A 1 281 ? -54.343 -3.753 -15.936 1.00 35.66 281 GLY A C 1
ATOM 2270 O O . GLY A 1 281 ? -54.117 -2.803 -15.194 1.00 35.66 281 GLY A O 1
ATOM 2271 N N . ALA A 1 282 ? -55.557 -4.126 -16.363 1.00 37.78 282 ALA A N 1
ATOM 2272 C CA . ALA A 1 282 ? -56.875 -3.772 -15.810 1.00 37.78 282 ALA A CA 1
ATOM 2273 C C . ALA A 1 282 ? -57.558 -2.481 -16.334 1.00 37.78 282 ALA A C 1
ATOM 2275 O O . ALA A 1 282 ? -56.918 -1.639 -16.954 1.00 37.78 282 ALA A O 1
ATOM 2276 N N . PRO A 1 283 ? -58.885 -2.346 -16.143 1.00 43.69 283 PRO A N 1
ATOM 2277 C CA . PRO A 1 283 ? -59.913 -2.911 -17.015 1.00 43.69 283 PRO A CA 1
ATOM 2278 C C . PRO A 1 283 ? -60.753 -1.823 -17.712 1.00 43.69 283 PRO A C 1
ATOM 2280 O O . PRO A 1 283 ? -60.919 -0.716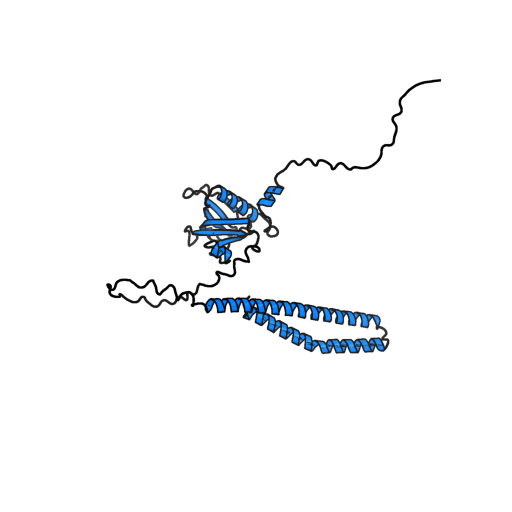 -17.204 1.00 43.69 283 PRO A O 1
ATOM 2283 N N . ASP A 1 284 ? -61.328 -2.182 -18.860 1.00 42.81 284 ASP A N 1
ATOM 2284 C CA . ASP A 1 284 ? -62.309 -1.387 -19.603 1.00 42.81 284 ASP A CA 1
ATOM 2285 C C . ASP A 1 284 ? -63.568 -1.124 -18.774 1.00 42.81 284 ASP A C 1
ATOM 2287 O O . ASP A 1 284 ? -64.340 -2.053 -18.561 1.00 42.81 284 ASP A O 1
ATOM 2291 N N . LEU A 1 285 ? -63.818 0.132 -18.388 1.00 34.25 285 LEU A N 1
ATOM 2292 C CA . LEU A 1 285 ? -65.158 0.679 -18.133 1.00 34.25 285 LEU A CA 1
ATOM 2293 C C . LEU A 1 285 ? -65.133 2.218 -18.224 1.00 34.25 285 LEU A C 1
ATOM 2295 O O . LEU A 1 285 ? -64.774 2.906 -17.272 1.00 34.25 285 LEU A O 1
ATOM 2299 N N . SER A 1 286 ? -65.579 2.782 -19.350 1.00 32.66 286 SER A N 1
ATOM 2300 C CA . SER A 1 286 ? -66.845 3.539 -19.423 1.00 32.66 286 SER A CA 1
ATOM 2301 C C . SER A 1 286 ? -66.926 4.498 -20.625 1.00 32.66 286 SER A C 1
ATOM 2303 O O . SER A 1 286 ? -66.112 5.393 -20.814 1.00 32.66 286 SER A O 1
ATOM 2305 N N . SER A 1 287 ? -68.033 4.340 -21.359 1.00 33.44 287 SER A N 1
ATOM 2306 C CA . SER A 1 287 ? -68.916 5.430 -21.793 1.00 33.44 287 SER A CA 1
ATOM 2307 C C . SER A 1 287 ? -68.387 6.442 -22.823 1.00 33.44 287 SER A C 1
ATOM 2309 O O . SER A 1 287 ? -67.995 7.557 -22.482 1.00 33.44 287 SER A O 1
ATOM 2311 N N . SER A 1 288 ? -68.627 6.144 -24.104 1.00 33.56 288 SER A N 1
ATOM 2312 C CA . SER A 1 288 ? -69.076 7.166 -25.056 1.00 33.56 288 SER A CA 1
ATOM 2313 C C . SER A 1 288 ? -70.499 6.843 -25.525 1.00 33.56 288 SER A C 1
ATOM 2315 O O . SER A 1 288 ? -70.769 5.860 -26.211 1.00 33.56 288 SER A O 1
ATOM 2317 N N . SER A 1 289 ? -71.436 7.678 -25.079 1.00 35.62 289 SER A N 1
ATOM 2318 C CA . SER A 1 289 ? -72.804 7.740 -25.580 1.00 35.62 289 SER A CA 1
ATOM 2319 C C . SER A 1 289 ? -72.828 8.603 -26.840 1.00 35.62 289 SER A C 1
ATOM 2321 O O . SER A 1 289 ? -72.443 9.773 -26.807 1.00 35.62 289 SER A O 1
ATOM 2323 N N . SER A 1 290 ? -73.282 8.028 -27.951 1.00 36.41 290 SER A N 1
ATOM 2324 C CA . SER A 1 290 ? -73.934 8.759 -29.041 1.00 36.41 290 SER A CA 1
ATOM 2325 C C . SER A 1 290 ? -74.652 7.784 -29.961 1.00 36.41 290 SER A C 1
ATOM 2327 O O . SER A 1 290 ? -74.010 7.054 -30.717 1.00 36.41 290 SER A O 1
ATOM 2329 N N . LYS A 1 291 ? -75.983 7.794 -29.864 1.00 35.66 291 LYS A N 1
ATOM 2330 C CA . LYS A 1 291 ? -76.983 7.703 -30.944 1.00 35.66 291 LYS A CA 1
ATOM 2331 C C . LYS A 1 291 ? -78.362 7.772 -30.266 1.00 35.66 291 LYS A C 1
ATOM 2333 O O . LYS A 1 291 ? -78.609 7.017 -29.339 1.00 35.66 291 LYS A O 1
ATOM 2338 N N . ASP A 1 292 ? -79.118 8.850 -30.449 1.00 35.03 292 ASP A N 1
ATOM 2339 C CA . ASP A 1 292 ? -79.999 9.118 -31.600 1.00 35.03 292 ASP A CA 1
ATOM 2340 C C . ASP A 1 292 ? -81.413 8.551 -31.356 1.00 35.03 292 ASP A C 1
ATOM 2342 O O . ASP A 1 292 ? -81.530 7.358 -31.102 1.00 35.03 292 ASP A O 1
ATOM 2346 N N . SER A 1 293 ? -82.425 9.433 -31.460 1.00 34.16 293 SER A N 1
ATOM 2347 C CA . SER A 1 293 ? -83.871 9.185 -31.671 1.00 34.16 293 SER A CA 1
ATOM 2348 C C . SER A 1 293 ? -84.598 8.282 -30.646 1.00 34.16 293 SER A C 1
ATOM 2350 O O . SER A 1 293 ? -84.134 7.222 -30.266 1.00 34.16 293 SER A O 1
ATOM 2352 N N . THR A 1 294 ? -85.812 8.540 -30.156 1.00 41.16 294 THR A N 1
ATOM 2353 C CA . THR A 1 294 ? -87.031 9.049 -30.801 1.00 41.16 294 THR A CA 1
ATOM 2354 C C . THR A 1 294 ? -88.125 9.125 -29.718 1.00 41.16 294 THR A C 1
ATOM 2356 O O . THR A 1 294 ? -88.122 8.264 -28.842 1.00 41.16 294 THR A O 1
ATOM 2359 N N . TYR A 1 295 ? -89.084 10.044 -29.898 1.00 39.31 295 TYR A N 1
ATOM 2360 C CA . TYR A 1 295 ? -90.402 10.166 -29.235 1.00 39.31 295 TYR A CA 1
ATOM 2361 C C . TYR A 1 295 ? -90.474 10.546 -27.750 1.00 39.31 295 TYR A C 1
ATOM 2363 O O . TYR A 1 295 ? -90.000 9.786 -26.882 1.00 39.31 295 TYR A O 1
#

Foldseek 3Di:
DALVVLVVVLVVLVVVVVVLVVCVVVLVVLLVVLVVCCVVVPPCNVVSVVVNVVSVVVNVVVVVVSVVVNVVSVVVNVVNVVVVVLVVVQVPPPPVVPPPPVPPPDDDDDDDDDDDDDDDDDDDDDDDPPPPQPVCPPDDQDWQDKDKKWKAWQADQPRHGDPGGDTAIWTWTDQQQKIFTHNDVVCVSVVNTPDDIDGLALKAKAQPPVDPPDPLKIWIQHPRRIIMIIHDPDVVVSVSVNQQSRVSNDDDPVCSSDHPVVVVVVPDDDPDDDDDDDDDDDDDDDDDDDDDDDD

Solvent-accessible surface area (backbone atoms only — not comparable to full-atom values): 17826 Å² total; per-residue (Å²): 128,52,54,67,59,43,49,53,52,46,51,54,48,52,55,48,50,52,52,52,55,70,49,43,61,59,53,50,53,51,47,56,52,50,52,50,42,48,74,68,64,40,95,56,35,71,61,52,52,54,54,50,50,54,54,51,53,53,50,53,51,52,53,53,52,50,53,56,51,47,54,54,45,52,54,51,38,53,50,28,46,50,56,48,50,52,52,50,56,64,68,71,62,76,71,81,68,67,75,72,59,78,82,73,80,83,79,84,95,82,82,85,91,80,82,87,82,80,96,72,96,70,96,79,88,87,87,86,76,90,77,79,68,80,86,60,73,90,74,62,76,75,66,79,47,73,48,70,30,32,39,26,39,53,25,32,72,76,61,40,74,38,94,66,60,61,78,42,74,25,28,34,36,35,42,46,43,36,42,38,35,12,68,37,69,68,30,50,72,70,69,43,67,67,49,84,64,43,68,32,61,66,25,50,48,44,75,38,84,87,49,81,92,52,75,37,34,32,34,40,39,33,77,57,43,24,30,36,42,36,34,33,91,37,61,68,56,32,48,52,51,37,52,48,52,36,51,36,9,69,46,55,81,92,49,38,85,64,55,65,70,60,59,56,58,76,72,52,87,78,88,71,79,81,80,76,84,87,79,88,83,87,79,97,82,83,88,86,89,86,81,81,89,81,137

Sequence (295 aa):
ETVDEVSNLVKKHEEFEKLLATQEEKVIALQEHGDKLLAQNHFESKLIAQRLNEVIDRRVQVKQLCVVRKQRLDDALLYAQFVRDIAEVSRVRPVISYLKRAESMKADLTKKPKRTPSFTTRRRTQSFRKLQKLEQLDQLPPVEIQGVLERKHELQSGGKKAAVRSWKSLYTVLCGQLLCFFKDQDDFVASKAATSPIIIFKARCEKAGDYTKRKHVFRLYCTDGSEFLFLAPSETLMEDWVNKISFHAQLPPSLQLLSYDDSQKESSPTKATPSLPTVPGAPDLSSSSSKDSTY

Mean predicted aligned error: 20.49 Å